Protein AF-0000000069205219 (afdb_homodimer)

Foldseek 3Di:
DPPVPCPVCLVVFKDKDKDAAFDWPFAAPAQDFKKKAWQAAKKWKWADPDPPDDTFTQDIDGHGDIDDCCCLLVVGHHGTIIGGRHITMIMMGGSVSCCVPCVVVSVVVVVCVVVSVVRRVVRVVVVD/DPPVPCPVCLVVFKDKDKDAAFDWPFAAPAQDFKKKAWQAAKKWKWADPDPPDDTFTQDIDGHGDIDDCCCLLVVGHHGTIIGGRHITMIMMGGSVSCCVPCVVVSVVVVVCVVVSVVRRVVRVVVVD

Sequence (256 aa):
MMDPYERSHVADAIRSAVFQKGDYVIREGEQGDIFYMIEEGELIATKTLIQGQEPTKVFQYKAGDYFGELALLKDIPRQANVVAETEVKLIYLDRHSFKRMLGPLEDILKRNTEKYEKYEQYWINQGKMMDPYERSHVADAIRSAVFQKGDYVIREGEQGDIFYMIEEGELIATKTLIQGQEPTKVFQYKAGDYFGELALLKDIPRQANVVAETEVKLIYLDRHSFKRMLGPLEDILKRNTEKYEKYEQYWINQGK

InterPro domains:
  IPR000595 Cyclic nucleotide-binding domain [PF00027] (19-102)
  IPR000595 Cyclic nucleotide-binding domain [PS50042] (1-119)
  IPR000595 Cyclic nucleotide-binding domain [SM00100] (2-120)
  IPR000595 Cyclic nucleotide-binding domain [cd00038] (2-111)
  IPR014710 RmlC-like jelly roll fold [G3DSA:2.60.120.10] (1-124)
  IPR018488 Cyclic nucleotide-binding, conserved site [PS00888] (25-41)
  IPR018488 Cyclic nucleotide-binding, conserved site [PS00889] (67-84)
  IPR018490 Cyclic nucleotide-binding domain superfamily [SSF51206] (2-122)
  IPR050503 cAMP-dependent protein kinase regulatory subunit-like [PTHR11635] (2-120)

Organism: Paramecium tetraurelia (NCBI:txid5888)

Solvent-accessible surface area (backbone atoms only — not comparable to full-atom values): 13436 Å² total; per-residue (Å²): 124,80,65,91,56,82,66,62,61,60,27,68,30,57,48,74,51,77,45,48,56,70,39,69,80,39,51,52,66,37,81,54,56,50,36,38,26,27,66,37,42,36,32,36,28,29,32,64,83,46,90,93,46,77,61,38,61,31,48,79,45,42,54,39,34,68,48,53,50,61,20,64,77,68,70,42,51,28,82,35,27,30,31,27,71,28,60,27,35,33,40,37,23,41,54,70,35,38,52,59,33,40,43,83,46,42,66,59,53,58,62,52,53,53,51,56,66,56,39,28,55,55,34,48,54,63,80,92,123,81,65,90,55,82,65,63,60,60,27,67,30,58,47,73,52,75,46,48,57,69,39,69,78,39,52,53,67,36,83,54,56,50,34,40,26,26,66,37,43,35,33,36,30,30,32,65,82,47,90,94,47,76,61,39,59,32,46,78,43,43,54,38,34,68,48,52,50,62,20,64,77,66,70,42,50,29,81,35,25,32,30,28,71,27,60,27,36,34,38,37,23,40,55,69,36,38,52,58,32,39,44,85,45,42,66,59,53,59,61,53,53,53,51,55,66,58,38,27,55,55,32,49,55,64,79,93

Secondary structure (DSSP, 8-state):
--------TTGGGEEEEEE-TT-EEE-TTS---EEEEEEES-EEEEE--STTSPPEEEEEE-TT-EE-HHHHHH-----SEEEESS-EEEEEEEHHHHHHHHGGGHHHHHHHTHHHHHHHHHHHHH--/--------TTGGGEEEEEE-TT-EEE-TTS---EEEEEEES-EEEEE-SSTTSPPEEEEEE-TT-EE-HHHHHH-----SEEEESS-EEEEEEEHHHHHHHHGGGHHHHHHHTHHHHHHHHHHHHH--

pLDDT: mean 88.81, std 14.92, range [23.69, 98.94]

Nearest PDB structures (foldseek):
  5kjz-assembly1_A  TM=8.836E-01  e=4.421E-14  Homo sapiens
  5j3u-assembly1_A  TM=8.855E-01  e=3.482E-14  Toxoplasma gondii
  5kjx-assembly1_A  TM=8.920E-01  e=1.852E-13  Homo sapiens
  1ne4-assembly1_A  TM=8.943E-01  e=1.727E-11  Bos taurus
  6rsx-assembly1_A  TM=8.422E-01  e=1.880E-10  Euglena gracilis

Radius of gyration: 21.29 Å; Cα contacts (8 Å, |Δi|>4): 533; chains: 2; bounding box: 33×73×41 Å

Structure (mmCIF, N/CA/C/O backbone):
data_AF-0000000069205219-model_v1
#
loop_
_entity.id
_entity.type
_entity.pdbx_description
1 polymer 'Chromosome undetermined scaffold_11, whole genome shotgun sequence'
#
loop_
_atom_site.group_PDB
_atom_site.id
_atom_site.type_symbol
_atom_site.label_atom_id
_atom_site.label_alt_id
_atom_site.label_comp_id
_atom_site.label_asym_id
_atom_site.label_entity_id
_atom_site.label_seq_id
_atom_site.pdbx_PDB_ins_code
_atom_site.Cartn_x
_atom_site.Cartn_y
_atom_site.Cartn_z
_atom_site.occupancy
_atom_site.B_iso_or_equiv
_atom_site.auth_seq_id
_atom_site.auth_comp_id
_atom_site.auth_asym_id
_atom_site.auth_atom_id
_atom_site.pdbx_PDB_model_num
ATOM 1 N N . MET A 1 1 ? 7.066 29.516 -10.5 1 24.27 1 MET A N 1
ATOM 2 C CA . MET A 1 1 ? 6.316 28.375 -11.016 1 24.27 1 MET A CA 1
ATOM 3 C C . MET A 1 1 ? 6.828 27.078 -10.414 1 24.27 1 MET A C 1
ATOM 5 O O . MET A 1 1 ? 8.031 26.797 -10.453 1 24.27 1 MET A O 1
ATOM 9 N N . MET A 1 2 ? 6.379 26.75 -9.391 1 32.84 2 MET A N 1
ATOM 10 C CA . MET A 1 2 ? 6.945 25.672 -8.594 1 32.84 2 MET A CA 1
ATOM 11 C C . MET A 1 2 ? 7.328 24.484 -9.469 1 32.84 2 MET A C 1
ATOM 13 O O . MET A 1 2 ? 6.605 24.156 -10.406 1 32.84 2 MET A O 1
ATOM 17 N N . ASP A 1 3 ? 8.672 24.328 -9.789 1 36.88 3 ASP A N 1
ATOM 18 C CA . ASP A 1 3 ? 9.211 23.203 -10.539 1 36.88 3 ASP A CA 1
ATOM 19 C C . ASP A 1 3 ? 8.312 21.969 -10.414 1 36.88 3 ASP A C 1
ATOM 21 O O . ASP A 1 3 ? 7.602 21.812 -9.414 1 36.88 3 ASP A O 1
ATOM 25 N N . PRO A 1 4 ? 7.746 21.469 -11.547 1 40.59 4 PRO A N 1
ATOM 26 C CA . PRO A 1 4 ? 7.168 20.125 -11.484 1 40.59 4 PRO A CA 1
ATOM 27 C C . PRO A 1 4 ? 7.777 19.266 -10.375 1 40.59 4 PRO A C 1
ATOM 29 O O . PRO A 1 4 ? 8.914 18.797 -10.508 1 40.59 4 PRO A O 1
ATOM 32 N N . TYR A 1 5 ? 8.117 19.828 -9.297 1 39.88 5 TYR A N 1
ATOM 33 C CA . TYR A 1 5 ? 8.602 19.219 -8.07 1 39.88 5 TYR A CA 1
ATOM 34 C C . TYR A 1 5 ? 8.336 17.719 -8.062 1 39.88 5 TYR A C 1
ATOM 36 O O . TYR A 1 5 ? 7.371 17.25 -8.664 1 39.88 5 TYR A O 1
ATOM 44 N N . GLU A 1 6 ? 9.273 16.922 -7.602 1 45.66 6 GLU A N 1
ATOM 45 C CA . GLU A 1 6 ? 9.359 15.484 -7.367 1 45.66 6 GLU A CA 1
ATOM 46 C C . GLU A 1 6 ? 8.055 14.938 -6.789 1 45.66 6 GLU A C 1
ATOM 48 O O . GLU A 1 6 ? 7.785 15.102 -5.598 1 45.66 6 GLU A O 1
ATOM 53 N N . ARG A 1 7 ? 6.91 15.492 -7.184 1 47.53 7 ARG A N 1
ATOM 54 C CA . ARG A 1 7 ? 5.691 14.781 -6.828 1 47.53 7 ARG A CA 1
ATOM 55 C C . ARG A 1 7 ? 5.977 13.312 -6.543 1 47.53 7 ARG A C 1
ATOM 57 O O . ARG A 1 7 ? 6.383 12.57 -7.441 1 47.53 7 ARG A O 1
ATOM 64 N N . SER A 1 8 ? 6.711 13.258 -5.531 1 52 8 SER A N 1
ATOM 65 C CA . SER A 1 8 ? 6.996 11.883 -5.125 1 52 8 SER A CA 1
ATOM 66 C C . SER A 1 8 ? 5.789 10.977 -5.348 1 52 8 SER A C 1
ATOM 68 O O . SER A 1 8 ? 4.688 11.281 -4.887 1 52 8 SER A O 1
ATOM 70 N N . HIS A 1 9 ? 5.68 10.523 -6.719 1 63.5 9 HIS A N 1
ATOM 71 C CA . HIS A 1 9 ? 4.922 9.375 -7.215 1 63.5 9 HIS A CA 1
ATOM 72 C C . HIS A 1 9 ? 4.828 8.281 -6.164 1 63.5 9 HIS A C 1
ATOM 74 O O . HIS A 1 9 ? 4.734 7.098 -6.5 1 63.5 9 HIS A O 1
ATOM 80 N N . VAL A 1 10 ? 4.973 8.789 -4.875 1 73.12 10 VAL A N 1
ATOM 81 C CA . VAL A 1 10 ? 4.898 7.754 -3.852 1 73.12 10 VAL A CA 1
ATOM 82 C C . VAL A 1 10 ? 3.486 7.176 -3.801 1 73.12 10 VAL A C 1
ATOM 84 O O . VAL A 1 10 ? 3.307 5.957 -3.766 1 73.12 10 VAL A O 1
ATOM 87 N N . ALA A 1 11 ? 2.59 8.141 -3.93 1 73.94 11 ALA A N 1
ATOM 88 C CA . ALA A 1 11 ? 1.202 7.707 -3.789 1 73.94 11 ALA A CA 1
ATOM 89 C C . ALA A 1 11 ? 0.729 6.973 -5.039 1 73.94 11 ALA A C 1
ATOM 91 O O . ALA A 1 11 ? -0.253 6.227 -4.996 1 73.94 11 ALA A O 1
ATOM 92 N N . ASP A 1 12 ? 1.45 7.066 -6.066 1 77.06 12 ASP A N 1
ATOM 93 C CA . ASP A 1 12 ? 1.043 6.363 -7.277 1 77.06 12 ASP A CA 1
ATOM 94 C C . ASP A 1 12 ? 1.589 4.938 -7.293 1 77.06 12 ASP A C 1
ATOM 96 O O . ASP A 1 12 ? 1.247 4.145 -8.18 1 77.06 12 ASP A O 1
ATOM 100 N N . ALA A 1 13 ? 2.191 4.684 -6.23 1 79.25 13 ALA A N 1
ATOM 101 C CA . ALA A 1 13 ? 2.922 3.418 -6.207 1 79.25 13 ALA A CA 1
ATOM 102 C C . ALA A 1 13 ? 2.025 2.273 -5.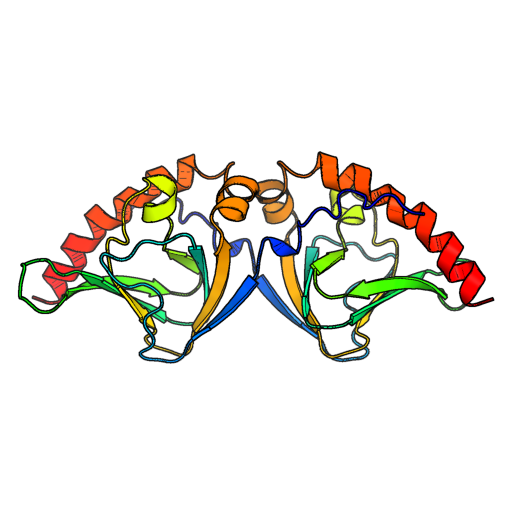746 1 79.25 13 ALA A C 1
ATOM 104 O O . ALA A 1 13 ? 2.256 1.114 -6.102 1 79.25 13 ALA A O 1
ATOM 105 N N . ILE A 1 14 ? 0.994 2.551 -5.004 1 88.38 14 ILE A N 1
ATOM 106 C CA . ILE A 1 14 ? 0.152 1.532 -4.387 1 88.38 14 ILE A CA 1
ATOM 107 C C . ILE A 1 14 ? -1.311 1.778 -4.754 1 88.38 14 ILE A C 1
ATOM 109 O O . ILE A 1 14 ? -1.794 2.91 -4.672 1 88.38 14 ILE A O 1
ATOM 113 N N . ARG A 1 15 ? -1.95 0.666 -5.156 1 92.56 15 ARG A N 1
ATOM 114 C CA . ARG A 1 15 ? -3.363 0.72 -5.52 1 92.56 15 ARG A CA 1
ATOM 115 C C . ARG A 1 15 ? -4.125 -0.466 -4.934 1 92.56 15 ARG A C 1
ATOM 117 O O . ARG A 1 15 ? -3.516 -1.432 -4.469 1 92.56 15 ARG A O 1
ATOM 124 N N . SER A 1 16 ? -5.438 -0.265 -4.918 1 94.88 16 SER A N 1
ATOM 125 C CA . SER A 1 16 ? -6.297 -1.355 -4.465 1 94.88 16 SER A CA 1
ATOM 126 C C . SER A 1 16 ? -7.262 -1.792 -5.562 1 94.88 16 SER A C 1
ATOM 128 O O . SER A 1 16 ? -7.52 -1.039 -6.504 1 94.88 16 SER A O 1
ATOM 130 N N . ALA A 1 17 ? -7.723 -3.043 -5.484 1 95.94 17 ALA A N 1
ATOM 131 C CA . ALA A 1 17 ? -8.719 -3.58 -6.414 1 95.94 17 ALA A CA 1
ATOM 132 C C . ALA A 1 17 ? -9.617 -4.602 -5.727 1 95.94 17 ALA A C 1
ATOM 134 O O . ALA A 1 17 ? -9.227 -5.203 -4.719 1 95.94 17 ALA A O 1
ATOM 135 N N . VAL A 1 18 ? -10.789 -4.723 -6.289 1 97.38 18 VAL A N 1
ATOM 136 C CA . VAL A 1 18 ? -11.742 -5.73 -5.82 1 97.38 18 VAL A CA 1
ATOM 137 C C . VAL A 1 18 ? -12.016 -6.738 -6.934 1 97.38 18 VAL A C 1
ATOM 139 O O . VAL A 1 18 ? -12.188 -6.355 -8.094 1 97.38 18 VAL A O 1
ATOM 142 N N . PHE A 1 19 ? -12 -7.965 -6.625 1 98.56 19 PHE A N 1
ATOM 143 C CA . PHE A 1 19 ? -12.352 -9.055 -7.527 1 98.56 19 PHE A CA 1
ATOM 144 C C . PHE A 1 19 ? -13.523 -9.859 -6.977 1 98.56 19 PHE A C 1
ATOM 146 O O . PHE A 1 19 ? -13.68 -9.977 -5.762 1 98.56 19 PHE A O 1
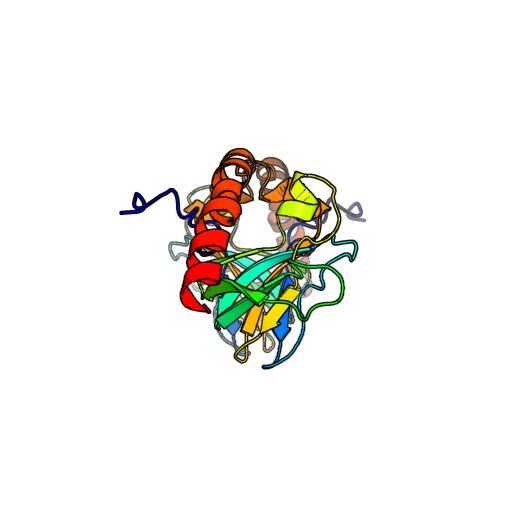ATOM 153 N N . GLN A 1 20 ? -14.234 -10.453 -7.898 1 98.75 20 GLN A N 1
ATOM 154 C CA . GLN A 1 20 ? -15.375 -11.281 -7.508 1 98.75 20 GLN A CA 1
ATOM 155 C C . GLN A 1 20 ? -15.008 -12.758 -7.539 1 98.75 20 GLN A C 1
ATOM 157 O O . GLN A 1 20 ? -14.047 -13.156 -8.203 1 98.75 20 GLN A O 1
ATOM 162 N N . LYS A 1 21 ? -15.789 -13.5 -6.801 1 98.81 21 LYS A N 1
ATOM 163 C CA . LYS A 1 21 ? -15.617 -14.945 -6.824 1 98.81 21 LYS A CA 1
ATOM 164 C C . LYS A 1 21 ? -15.531 -15.469 -8.258 1 98.81 21 LYS A C 1
ATOM 166 O O . LYS A 1 21 ? -16.359 -15.117 -9.102 1 98.81 21 LYS A O 1
ATOM 171 N N . GLY A 1 22 ? -14.508 -16.234 -8.492 1 98.69 22 GLY A N 1
ATOM 172 C CA . GLY A 1 22 ? -14.336 -16.859 -9.797 1 98.69 22 GLY A CA 1
ATOM 173 C C . GLY A 1 22 ? -13.383 -16.094 -10.695 1 98.69 22 GLY A C 1
ATOM 174 O O . GLY A 1 22 ? -12.906 -16.641 -11.695 1 98.69 22 GLY A O 1
ATOM 175 N N . ASP A 1 23 ? -13.102 -14.836 -10.406 1 98.81 23 ASP A N 1
ATOM 176 C CA . ASP A 1 23 ? -12.195 -14.039 -11.227 1 98.81 23 ASP A CA 1
ATOM 177 C C . ASP A 1 23 ? -10.773 -14.578 -11.148 1 98.81 23 ASP A C 1
ATOM 179 O O . ASP A 1 23 ? -10.289 -14.93 -10.07 1 98.81 23 ASP A O 1
ATOM 183 N N . TYR A 1 24 ? -10.109 -14.656 -12.297 1 98.88 24 TYR A N 1
ATOM 184 C CA . TYR A 1 24 ? -8.664 -14.875 -12.352 1 98.88 24 TYR A CA 1
ATOM 185 C C . TYR A 1 24 ? -7.906 -13.578 -12.125 1 98.88 24 TYR A C 1
ATOM 187 O O . TYR A 1 24 ? -8.047 -12.625 -12.891 1 98.88 24 TYR A O 1
ATOM 195 N N . VAL A 1 25 ? -7.133 -13.648 -11.086 1 98.81 25 VAL A N 1
ATOM 196 C CA . VAL A 1 25 ? -6.277 -12.492 -10.836 1 98.81 25 VAL A CA 1
ATOM 197 C C . VAL A 1 25 ? -4.988 -12.625 -11.641 1 98.81 25 VAL A C 1
ATOM 199 O O . VAL A 1 25 ? -4.477 -11.633 -12.164 1 98.81 25 VAL A O 1
ATOM 202 N N . ILE A 1 26 ? -4.484 -13.82 -11.609 1 98.44 26 ILE A N 1
ATOM 203 C CA . ILE A 1 26 ? -3.291 -14.211 -12.352 1 98.44 26 ILE A CA 1
ATOM 204 C C . ILE A 1 26 ? -3.582 -15.469 -13.164 1 98.44 26 ILE A C 1
ATOM 206 O O . ILE A 1 26 ? -4.281 -16.375 -12.695 1 98.44 26 ILE A O 1
ATOM 210 N N . ARG A 1 27 ? -2.963 -15.469 -14.344 1 98.62 27 ARG A N 1
ATOM 211 C CA . ARG A 1 27 ? -3.086 -16.656 -15.18 1 98.62 27 ARG A CA 1
ATOM 212 C C . ARG A 1 27 ? -1.721 -17.281 -15.453 1 98.62 27 ARG A C 1
ATOM 214 O O . ARG A 1 27 ? -0.789 -16.594 -15.859 1 98.62 27 ARG A O 1
ATOM 221 N N . GLU A 1 28 ? -1.668 -18.516 -15.297 1 98.38 28 GLU A N 1
ATOM 222 C CA . GLU A 1 28 ? -0.449 -19.281 -15.547 1 98.38 28 GLU A CA 1
ATOM 223 C C . GLU A 1 28 ? 0.062 -19.062 -16.969 1 98.38 28 GLU A C 1
ATOM 225 O O . GLU A 1 28 ? -0.717 -19.078 -17.922 1 98.38 28 GLU A O 1
ATOM 230 N N . GLY A 1 29 ? 1.381 -18.812 -17.016 1 98.06 29 GLY A N 1
ATOM 231 C CA . GLY A 1 29 ? 2.029 -18.688 -18.312 1 98.06 29 GLY A CA 1
ATOM 232 C C . GLY A 1 29 ? 2.092 -17.266 -18.828 1 98.06 29 GLY A C 1
ATOM 233 O O . GLY A 1 29 ? 2.893 -16.938 -19.703 1 98.06 29 GLY A O 1
ATOM 234 N N . GLU A 1 30 ? 1.263 -16.375 -18.328 1 98.38 30 GLU A N 1
ATOM 235 C CA . GLU A 1 30 ? 1.265 -14.984 -18.766 1 98.38 30 GLU A CA 1
ATOM 236 C C . GLU A 1 30 ? 2.428 -14.219 -18.141 1 98.38 30 GLU A C 1
ATOM 238 O O . GLU A 1 30 ? 2.926 -14.586 -17.078 1 98.38 30 GLU A O 1
ATOM 243 N N . GLN A 1 31 ? 2.824 -13.148 -18.875 1 97.88 31 GLN A N 1
ATOM 244 C CA . GLN A 1 31 ? 3.76 -12.227 -18.234 1 97.88 31 GLN A CA 1
ATOM 245 C C . GLN A 1 31 ? 3.074 -11.43 -17.125 1 97.88 31 GLN A C 1
ATOM 247 O O . GLN A 1 31 ? 1.896 -11.086 -17.25 1 97.88 31 GLN A O 1
ATOM 252 N N . GLY A 1 32 ? 3.783 -11.188 -16.062 1 96.94 32 GLY A N 1
ATOM 253 C CA . GLY A 1 32 ? 3.199 -10.461 -14.945 1 96.94 32 GLY A CA 1
ATOM 254 C C . GLY A 1 32 ? 4.133 -9.414 -14.367 1 96.94 32 GLY A C 1
ATOM 255 O O . GLY A 1 32 ? 5.324 -9.672 -14.18 1 96.94 32 GLY A O 1
ATOM 256 N N . ASP A 1 33 ? 3.533 -8.227 -14.016 1 97.56 33 ASP A N 1
ATOM 257 C CA . ASP A 1 33 ? 4.324 -7.117 -13.492 1 97.56 33 ASP A CA 1
ATOM 258 C C . ASP A 1 33 ? 3.676 -6.523 -12.242 1 97.56 33 ASP A C 1
ATOM 260 O O . ASP A 1 33 ? 3.961 -5.383 -11.867 1 97.56 33 ASP A O 1
ATOM 264 N N . ILE A 1 34 ? 2.779 -7.332 -11.672 1 97.81 34 ILE A N 1
ATOM 265 C CA . ILE A 1 34 ? 2.061 -6.84 -10.5 1 97.81 34 ILE A CA 1
ATOM 266 C C . ILE A 1 34 ? 2.268 -7.797 -9.328 1 97.81 34 ILE A C 1
ATOM 268 O O . ILE A 1 34 ? 2.215 -9.016 -9.5 1 97.81 34 ILE A O 1
ATOM 272 N N . PHE A 1 35 ? 2.604 -7.23 -8.141 1 96.94 35 PHE A N 1
ATOM 273 C CA . PHE A 1 35 ? 2.592 -7.891 -6.84 1 96.94 35 PHE A CA 1
ATOM 274 C C . PHE A 1 35 ? 1.285 -7.613 -6.105 1 96.94 35 PHE A C 1
ATOM 276 O O . PHE A 1 35 ? 0.813 -6.477 -6.074 1 96.94 35 PHE A O 1
ATOM 283 N N . TYR A 1 36 ? 0.705 -8.727 -5.461 1 97.25 36 TYR A N 1
ATOM 284 C CA . TYR A 1 36 ? -0.584 -8.586 -4.793 1 97.25 36 TYR A CA 1
ATOM 285 C C . TYR A 1 36 ? -0.472 -8.938 -3.314 1 97.25 36 TYR A C 1
ATOM 287 O O . TYR A 1 36 ? 0.144 -9.945 -2.953 1 97.25 36 TYR A O 1
ATOM 295 N N . MET A 1 37 ? -1.089 -8.125 -2.492 1 95.44 37 MET A N 1
ATOM 296 C CA . MET A 1 37 ? -1.332 -8.406 -1.081 1 95.44 37 MET A CA 1
ATOM 297 C C . MET A 1 37 ? -2.824 -8.547 -0.804 1 95.44 37 MET A C 1
ATOM 299 O O . MET A 1 37 ? -3.629 -7.758 -1.296 1 95.44 37 MET A O 1
ATOM 303 N N . ILE A 1 38 ? -3.133 -9.469 0.044 1 96.06 38 ILE A N 1
ATOM 304 C CA . ILE A 1 38 ? -4.543 -9.766 0.273 1 96.06 38 ILE A CA 1
ATOM 305 C C . ILE A 1 38 ? -5.016 -9.062 1.547 1 96.06 38 ILE A C 1
ATOM 307 O O . ILE A 1 38 ? -4.551 -9.383 2.645 1 96.06 38 ILE A O 1
ATOM 311 N N . GLU A 1 39 ? -5.926 -8.211 1.391 1 94.06 39 GLU A N 1
ATOM 312 C CA . GLU A 1 39 ? -6.527 -7.547 2.543 1 94.06 39 GLU A CA 1
ATOM 313 C C . GLU A 1 39 ? -7.73 -8.328 3.062 1 94.06 39 GLU A C 1
ATOM 315 O O . GLU A 1 39 ? -7.922 -8.453 4.273 1 94.06 39 GLU A O 1
ATOM 320 N N . GLU A 1 40 ? -8.539 -8.727 2.154 1 95.44 40 GLU A N 1
ATOM 321 C CA . GLU A 1 40 ? -9.758 -9.461 2.502 1 95.44 40 GLU A CA 1
ATOM 322 C C . GLU A 1 40 ? -10.055 -10.547 1.474 1 95.44 40 GLU A C 1
ATOM 324 O O . GLU A 1 40 ? -9.875 -10.336 0.271 1 95.44 40 GLU A O 1
ATOM 329 N N . GLY A 1 41 ? -10.562 -11.672 1.993 1 97.31 41 GLY A N 1
ATOM 330 C CA . GLY A 1 41 ? -11.062 -12.727 1.125 1 97.31 41 GLY A CA 1
ATOM 331 C C . GLY A 1 41 ? -10.109 -13.898 0.996 1 97.31 41 GLY A C 1
ATOM 332 O O . GLY A 1 41 ? -9.125 -13.992 1.736 1 97.31 41 GLY A O 1
ATOM 333 N N . GLU A 1 42 ? -10.516 -14.844 0.136 1 98.5 42 GLU A N 1
ATOM 334 C CA . GLU A 1 42 ? -9.773 -16.078 -0.072 1 98.5 42 GLU A CA 1
ATOM 335 C C . GLU A 1 42 ? -9.539 -16.344 -1.557 1 98.5 42 GLU A C 1
ATOM 337 O O . GLU A 1 42 ? -10.391 -16.047 -2.389 1 98.5 42 GLU A O 1
ATOM 342 N N . LEU A 1 43 ? -8.359 -16.922 -1.814 1 98.56 43 LEU A N 1
ATOM 343 C CA . LEU A 1 43 ? -7.992 -17.312 -3.172 1 98.56 43 LEU A CA 1
ATOM 344 C C . LEU A 1 43 ? -7.359 -18.703 -3.182 1 98.56 43 LEU A C 1
ATOM 346 O O . LEU A 1 43 ? -6.918 -19.203 -2.141 1 98.56 43 LEU A O 1
ATOM 350 N N . ILE A 1 44 ? -7.293 -19.266 -4.379 1 98.06 44 ILE A N 1
ATOM 351 C CA . ILE A 1 44 ? -6.539 -20.5 -4.574 1 98.06 44 ILE A CA 1
ATOM 352 C C . ILE A 1 44 ? -5.578 -20.328 -5.746 1 98.06 44 ILE A C 1
ATOM 354 O O . ILE A 1 44 ? -5.867 -19.609 -6.699 1 98.06 44 ILE A O 1
ATOM 358 N N . ALA A 1 45 ? -4.48 -21.016 -5.625 1 98 45 ALA A N 1
ATOM 359 C CA . ALA A 1 45 ? -3.582 -21.172 -6.766 1 98 45 ALA A CA 1
ATOM 360 C C . ALA A 1 45 ? -3.762 -22.547 -7.41 1 98 45 ALA A C 1
ATOM 362 O O . ALA A 1 45 ? -3.863 -23.562 -6.711 1 98 45 ALA A O 1
ATOM 363 N N . THR A 1 46 ? -3.822 -22.531 -8.703 1 97.44 46 THR A N 1
ATOM 364 C CA . THR A 1 46 ? -3.84 -23.797 -9.445 1 97.44 46 THR A CA 1
ATOM 365 C C . THR A 1 46 ? -2.723 -23.828 -10.484 1 97.44 46 THR A C 1
ATOM 367 O O . THR A 1 46 ? -2.318 -22.781 -11 1 97.44 46 THR A O 1
ATOM 370 N N . LYS A 1 47 ? -2.252 -25.047 -10.734 1 96.56 47 LYS A N 1
ATOM 371 C CA . LYS A 1 47 ? -1.172 -25.266 -11.695 1 96.56 47 LYS A CA 1
ATOM 372 C C . LYS A 1 47 ? -1.452 -26.484 -12.578 1 96.56 47 LYS A C 1
ATOM 374 O O . LYS A 1 47 ? -1.951 -27.5 -12.094 1 96.56 47 LYS A O 1
ATOM 379 N N . THR A 1 48 ? -1.08 -26.281 -13.805 1 95.75 48 THR A N 1
ATOM 380 C CA . THR A 1 48 ? -1.078 -27.453 -14.688 1 95.75 48 THR A CA 1
ATOM 381 C C . THR A 1 48 ? 0.165 -28.297 -14.461 1 95.75 48 THR A C 1
ATOM 383 O O . THR A 1 48 ? 1.255 -27.969 -14.922 1 95.75 48 THR A O 1
ATOM 386 N N . LEU A 1 49 ? -0.069 -29.422 -13.805 1 91.5 49 LEU A N 1
ATOM 387 C CA . LEU A 1 49 ? 1.062 -30.266 -13.43 1 91.5 49 LEU A CA 1
ATOM 388 C C . LEU A 1 49 ? 1.44 -31.203 -14.57 1 91.5 49 LEU A C 1
ATOM 390 O O . LEU A 1 49 ? 2.617 -31.531 -14.75 1 91.5 49 LEU A O 1
ATOM 394 N N . ILE A 1 50 ? 0.418 -31.625 -15.203 1 91 50 ILE A N 1
ATOM 395 C CA . ILE A 1 50 ? 0.592 -32.469 -16.391 1 91 50 ILE A CA 1
ATOM 396 C C . ILE A 1 50 ? -0.011 -31.766 -17.609 1 91 50 ILE A C 1
ATOM 398 O O . ILE A 1 50 ? -1.2 -31.438 -17.609 1 91 50 ILE A O 1
ATOM 402 N N . GLN A 1 51 ? 0.858 -31.625 -18.594 1 91.38 51 GLN A N 1
ATOM 403 C CA . GLN A 1 51 ? 0.407 -30.922 -19.781 1 91.38 51 GLN A CA 1
ATOM 404 C C . GLN A 1 51 ? -0.858 -31.562 -20.359 1 91.38 51 GLN A C 1
ATOM 406 O O . GLN A 1 51 ? -0.944 -32.781 -20.484 1 91.38 51 GLN A O 1
ATOM 411 N N . GLY A 1 52 ? -1.786 -30.688 -20.672 1 92.06 52 GLY A N 1
ATOM 412 C CA . GLY A 1 52 ? -3.025 -31.156 -21.266 1 92.06 52 GLY A CA 1
ATOM 413 C C . GLY A 1 52 ? -4.094 -31.484 -20.234 1 92.06 52 GLY A C 1
ATOM 414 O O . GLY A 1 52 ? -5.25 -31.719 -20.578 1 92.06 52 GLY A O 1
ATOM 415 N N . GLN A 1 53 ? -3.697 -31.562 -18.984 1 94.38 53 GLN A N 1
ATOM 416 C CA . GLN A 1 53 ? -4.656 -31.844 -17.922 1 94.38 53 GLN A CA 1
ATOM 417 C C . GLN A 1 53 ? -5.133 -30.562 -17.266 1 94.38 53 GLN A C 1
ATOM 419 O O . GLN A 1 53 ? -4.496 -29.516 -17.391 1 94.38 53 GLN A O 1
ATOM 424 N N . GLU A 1 54 ? -6.242 -30.703 -16.656 1 94.94 54 GLU A N 1
ATOM 425 C CA . GLU A 1 54 ? -6.773 -29.562 -15.922 1 94.94 54 GLU A CA 1
ATOM 426 C C . GLU A 1 54 ? -5.84 -29.141 -14.789 1 94.94 54 GLU A C 1
ATOM 428 O O . GLU A 1 54 ? -5.219 -30 -14.148 1 94.94 54 GLU A O 1
ATOM 433 N N . PRO A 1 55 ? -5.812 -27.891 -14.57 1 96.62 55 PRO A N 1
ATOM 434 C CA . PRO A 1 55 ? -4.984 -27.438 -13.453 1 96.62 55 PRO A CA 1
ATOM 435 C C . PRO A 1 55 ? -5.461 -27.984 -12.109 1 96.62 55 PRO A C 1
ATOM 437 O O . PRO A 1 55 ? -6.66 -28.203 -11.914 1 96.62 55 PRO A O 1
ATOM 440 N N . THR A 1 56 ? -4.488 -28.172 -11.195 1 95.25 56 THR A N 1
ATOM 441 C CA . THR A 1 56 ? -4.766 -28.688 -9.867 1 95.25 56 THR A CA 1
ATOM 442 C C . THR A 1 56 ? -4.453 -27.641 -8.797 1 95.25 56 THR A C 1
ATOM 444 O O . THR A 1 56 ? -3.479 -26.906 -8.914 1 95.25 56 THR A O 1
ATOM 447 N N . LYS A 1 57 ? -5.273 -27.703 -7.695 1 95.75 57 LYS A N 1
ATOM 448 C CA . LYS A 1 57 ? -5.016 -26.797 -6.574 1 95.75 57 LYS A CA 1
ATOM 449 C C . LYS A 1 57 ? -3.68 -27.125 -5.91 1 95.75 57 LYS A C 1
ATOM 451 O O . LYS A 1 57 ? -3.408 -28.266 -5.566 1 95.75 57 LYS A O 1
ATOM 456 N N . VAL A 1 58 ? -2.885 -26.016 -5.75 1 95.38 58 VAL A N 1
ATOM 457 C CA . VAL A 1 58 ? -1.563 -26.266 -5.184 1 95.38 58 VAL A CA 1
ATOM 458 C C . VAL A 1 58 ? -1.346 -25.359 -3.971 1 95.38 58 VAL A C 1
ATOM 460 O O . VAL A 1 58 ? -0.349 -25.5 -3.258 1 95.38 58 VAL A O 1
ATOM 463 N N . PHE A 1 59 ? -2.271 -24.469 -3.721 1 94.44 59 PHE A N 1
ATOM 464 C CA . PHE A 1 59 ? -2.131 -23.562 -2.58 1 94.44 59 PHE A CA 1
ATOM 465 C C . PHE A 1 59 ? -3.445 -22.844 -2.287 1 94.44 59 PHE A C 1
ATOM 467 O O . PHE A 1 59 ? -4.297 -22.719 -3.17 1 94.44 59 PHE A O 1
ATOM 474 N N . GLN A 1 60 ? -3.59 -22.406 -1.067 1 95 60 GLN A N 1
ATOM 475 C CA . GLN A 1 60 ? -4.707 -21.562 -0.635 1 95 60 GLN A CA 1
ATOM 476 C C . GLN A 1 60 ? -4.215 -20.297 0.049 1 95 60 GLN A C 1
ATOM 478 O O . GLN A 1 60 ? -3.324 -20.344 0.899 1 95 60 GLN A O 1
ATOM 483 N N . TYR A 1 61 ? -4.824 -19.188 -0.384 1 94.75 61 TYR A N 1
ATOM 484 C CA . TYR A 1 61 ? -4.457 -17.891 0.179 1 94.75 61 TYR A CA 1
ATOM 485 C C . TYR A 1 61 ? -5.582 -17.344 1.048 1 94.75 61 TYR A C 1
ATOM 487 O O . TYR A 1 61 ? -6.762 -17.562 0.763 1 94.75 61 TYR A O 1
ATOM 495 N N . LYS A 1 62 ? -5.172 -16.578 2.033 1 94.31 62 LYS A N 1
ATOM 496 C CA . LYS A 1 62 ? -6.086 -15.844 2.902 1 94.31 62 LYS A CA 1
ATOM 497 C C . LYS A 1 62 ? -5.562 -14.438 3.188 1 94.31 62 LYS A C 1
ATOM 499 O O . LYS A 1 62 ? -4.465 -14.078 2.754 1 94.31 62 LYS A O 1
ATOM 504 N N . ALA A 1 63 ? -6.43 -13.672 3.879 1 93.12 63 ALA A N 1
ATOM 505 C CA . ALA A 1 63 ? -6.023 -12.32 4.266 1 93.12 63 ALA A CA 1
ATOM 506 C C . ALA A 1 63 ? -4.656 -12.336 4.949 1 93.12 63 ALA A C 1
ATOM 508 O O . ALA A 1 63 ? -4.383 -13.203 5.781 1 93.12 63 ALA A O 1
ATOM 509 N N . GLY A 1 64 ? -3.807 -11.352 4.52 1 89.44 64 GLY A N 1
ATOM 510 C CA . GLY A 1 64 ? -2.469 -11.281 5.09 1 89.44 64 GLY A CA 1
ATOM 511 C C . GLY A 1 64 ? -1.418 -11.953 4.223 1 89.44 64 GLY A C 1
ATOM 512 O O . GLY A 1 64 ? -0.223 -11.688 4.375 1 89.44 64 GLY A O 1
ATOM 513 N N . ASP A 1 65 ? -1.851 -12.773 3.334 1 91.94 65 ASP A N 1
ATOM 514 C CA . ASP A 1 65 ? -0.93 -13.414 2.398 1 91.94 65 ASP A CA 1
ATOM 515 C C . ASP A 1 65 ? -0.652 -12.508 1.199 1 91.94 65 ASP A C 1
ATOM 517 O O . ASP A 1 65 ? -1.229 -11.422 1.086 1 91.94 65 ASP A O 1
ATOM 521 N N . TYR A 1 66 ? 0.275 -12.914 0.409 1 94.88 66 TYR A N 1
ATOM 522 C CA . TYR A 1 66 ? 0.597 -12.234 -0.84 1 94.88 66 TYR A CA 1
ATOM 523 C C . TYR A 1 66 ? 0.94 -13.234 -1.935 1 94.88 66 TYR A C 1
ATOM 525 O O . TYR A 1 66 ? 1.164 -14.414 -1.655 1 94.88 66 TYR A O 1
ATOM 533 N N . PHE A 1 67 ? 0.921 -12.719 -3.156 1 96.38 67 PHE A N 1
ATOM 534 C CA . PHE A 1 67 ? 1.328 -13.531 -4.297 1 96.38 67 PHE A CA 1
ATOM 535 C C . PHE A 1 67 ? 1.786 -12.656 -5.453 1 96.38 67 PHE A C 1
ATOM 537 O O . PHE A 1 67 ? 1.699 -11.43 -5.379 1 96.38 67 PHE A O 1
ATOM 544 N N . GLY A 1 68 ? 2.289 -13.312 -6.492 1 96.88 68 GLY A N 1
ATOM 545 C CA . GLY A 1 68 ? 2.729 -12.625 -7.695 1 96.88 68 GLY A CA 1
ATOM 546 C C . GLY A 1 68 ? 4.184 -12.195 -7.641 1 96.88 68 GLY A C 1
ATOM 547 O O . GLY A 1 68 ? 4.707 -11.633 -8.602 1 96.88 68 GLY A O 1
ATOM 548 N N . GLU A 1 69 ? 4.832 -12.516 -6.621 1 96.5 69 GLU A N 1
ATOM 549 C CA . GLU A 1 69 ? 6.195 -12.047 -6.391 1 96.5 69 GLU A CA 1
ATOM 550 C C . GLU A 1 69 ? 7.191 -12.789 -7.277 1 96.5 69 GLU A C 1
ATOM 552 O O . GLU A 1 69 ? 8.219 -12.227 -7.664 1 96.5 69 GLU A O 1
ATOM 557 N N . LEU A 1 70 ? 6.93 -14.078 -7.594 1 96.44 70 LEU A N 1
ATOM 558 C CA . LEU A 1 70 ? 7.891 -14.906 -8.312 1 96.44 70 LEU A CA 1
ATOM 559 C C . LEU A 1 70 ? 8.242 -14.297 -9.664 1 96.44 70 LEU A C 1
ATOM 561 O O . LEU A 1 70 ? 9.414 -14.195 -10.023 1 96.44 70 LEU A O 1
ATOM 565 N N . ALA A 1 71 ? 7.234 -13.891 -10.383 1 97.44 71 ALA A N 1
ATOM 566 C CA . ALA A 1 71 ? 7.48 -13.273 -11.688 1 97.44 71 ALA A CA 1
ATOM 567 C C . ALA A 1 71 ? 8.383 -12.055 -11.555 1 97.44 71 ALA A C 1
ATOM 569 O O . ALA A 1 71 ? 9.211 -11.789 -12.422 1 97.44 71 ALA A O 1
ATOM 570 N N . LEU A 1 72 ? 8.211 -11.305 -10.523 1 96.94 72 LEU A N 1
ATOM 571 C CA . LEU A 1 72 ? 8.969 -10.078 -10.32 1 96.94 72 LEU A CA 1
ATOM 572 C C . LEU A 1 72 ? 10.375 -10.391 -9.82 1 96.94 72 LEU A C 1
ATOM 574 O O . LEU A 1 72 ? 11.344 -9.734 -10.227 1 96.94 72 LEU A O 1
ATOM 578 N N . LEU A 1 73 ? 10.469 -11.336 -8.914 1 96 73 LEU A N 1
ATOM 579 C CA . LEU A 1 73 ? 11.742 -11.672 -8.289 1 96 73 LEU A CA 1
ATOM 580 C C . LEU A 1 73 ? 12.648 -12.414 -9.266 1 96 73 LEU A C 1
ATOM 582 O O . LEU A 1 73 ? 13.859 -12.203 -9.281 1 96 73 LEU A O 1
ATOM 586 N N . LYS A 1 74 ? 12.055 -13.258 -10.125 1 95.94 74 LYS A N 1
ATOM 587 C CA . LYS A 1 74 ? 12.852 -14.156 -10.953 1 95.94 74 LYS A CA 1
ATOM 588 C C . LYS A 1 74 ? 12.742 -13.797 -12.43 1 95.94 74 LYS A C 1
ATOM 590 O O . LYS A 1 74 ? 13.422 -14.391 -13.273 1 95.94 74 LYS A O 1
ATOM 595 N N . ASP A 1 75 ? 11.945 -12.859 -12.758 1 96.81 75 ASP A N 1
ATOM 596 C CA . ASP A 1 75 ? 11.711 -12.43 -14.133 1 96.81 75 ASP A CA 1
ATOM 597 C C . ASP A 1 75 ? 11.297 -13.602 -15.016 1 96.81 75 ASP A C 1
ATOM 599 O O . ASP A 1 75 ? 11.906 -13.852 -16.062 1 96.81 75 ASP A O 1
ATOM 603 N N . ILE A 1 76 ? 10.32 -14.312 -14.648 1 97.69 76 ILE A N 1
ATOM 604 C CA . ILE A 1 76 ? 9.742 -15.445 -15.352 1 97.69 76 ILE A CA 1
ATOM 605 C C . ILE A 1 76 ? 8.234 -15.266 -15.477 1 97.69 76 ILE A C 1
ATOM 607 O O . ILE A 1 76 ? 7.637 -14.469 -14.75 1 97.69 76 ILE A O 1
ATOM 611 N N . PRO A 1 77 ? 7.594 -15.961 -16.406 1 98.38 77 PRO A N 1
ATOM 612 C CA . PRO A 1 77 ? 6.137 -15.883 -16.5 1 98.38 77 PRO A CA 1
ATOM 613 C C . PRO A 1 77 ? 5.426 -16.375 -15.25 1 98.38 77 PRO A C 1
ATOM 615 O O . PRO A 1 77 ? 6.035 -17.047 -14.414 1 98.38 77 PRO A O 1
ATOM 618 N N . ARG A 1 78 ? 4.145 -16.016 -15.141 1 98.69 78 ARG A N 1
ATOM 619 C CA . ARG A 1 78 ? 3.324 -16.5 -14.039 1 98.69 78 ARG A CA 1
ATOM 620 C C . ARG A 1 78 ? 3.365 -18.031 -13.945 1 98.69 78 ARG A C 1
ATOM 622 O O . ARG A 1 78 ? 3.154 -18.719 -14.945 1 98.69 78 ARG A O 1
ATOM 629 N N . GLN A 1 79 ? 3.564 -18.562 -12.742 1 97 79 GLN A N 1
ATOM 630 C CA . GLN A 1 79 ? 3.807 -19.984 -12.555 1 97 79 GLN A CA 1
ATOM 631 C C . GLN A 1 79 ? 2.523 -20.719 -12.172 1 97 79 GLN A C 1
ATOM 633 O O . GLN A 1 79 ? 2.49 -21.953 -12.148 1 97 79 GLN A O 1
ATOM 638 N N . ALA A 1 80 ? 1.511 -20 -11.828 1 97.94 80 ALA A N 1
ATOM 639 C CA . ALA A 1 80 ? 0.222 -20.547 -11.422 1 97.94 80 ALA A CA 1
ATOM 640 C C . ALA A 1 80 ? -0.917 -19.594 -11.75 1 97.94 80 ALA A C 1
ATOM 642 O O . ALA A 1 80 ? -0.687 -18.391 -11.977 1 97.94 80 ALA A O 1
ATOM 643 N N . ASN A 1 81 ? -2.121 -20.172 -11.867 1 98.56 81 ASN A N 1
ATOM 644 C CA . ASN A 1 81 ? -3.312 -19.328 -11.742 1 98.56 81 ASN A CA 1
ATOM 645 C C . ASN A 1 81 ? -3.58 -18.953 -10.289 1 98.56 81 ASN A C 1
ATOM 647 O O . ASN A 1 81 ? -3.312 -19.734 -9.375 1 98.56 81 ASN A O 1
ATOM 651 N N . VAL A 1 82 ? -4.109 -17.781 -10.117 1 98.81 82 VAL A N 1
ATOM 652 C CA . VAL A 1 82 ? -4.699 -17.422 -8.836 1 98.81 82 VAL A CA 1
ATOM 653 C C . VAL A 1 82 ? -6.137 -16.953 -9.039 1 98.81 82 VAL A C 1
ATOM 655 O O . VAL A 1 82 ? -6.383 -15.984 -9.773 1 98.81 82 VAL A O 1
ATOM 658 N N . VAL A 1 83 ? -7.02 -17.594 -8.391 1 98.88 83 VAL A N 1
ATOM 659 C CA . VAL A 1 83 ? -8.445 -17.406 -8.625 1 98.88 83 VAL A CA 1
ATOM 660 C C . VAL A 1 83 ? -9.141 -17.031 -7.316 1 98.88 83 VAL A C 1
ATOM 662 O O . VAL A 1 83 ? -8.875 -17.625 -6.273 1 98.88 83 VAL A O 1
ATOM 665 N N . ALA A 1 84 ? -10.008 -16.062 -7.418 1 98.94 84 ALA A N 1
ATOM 666 C CA . ALA A 1 84 ? -10.773 -15.648 -6.242 1 98.94 84 ALA A CA 1
ATOM 667 C C . ALA A 1 84 ? -11.82 -16.703 -5.883 1 98.94 84 ALA A C 1
ATOM 669 O O . ALA A 1 84 ? -12.586 -17.156 -6.742 1 98.94 84 ALA A O 1
ATOM 670 N N . GLU A 1 85 ? -11.82 -17.016 -4.625 1 98.75 85 GLU A N 1
ATOM 671 C CA . GLU A 1 85 ? -12.836 -17.953 -4.133 1 98.75 85 GLU A CA 1
ATOM 672 C C . GLU A 1 85 ? -13.969 -17.219 -3.434 1 98.75 85 GLU A C 1
ATOM 674 O O . GLU A 1 85 ? -14.992 -17.812 -3.096 1 98.75 85 GLU A O 1
ATOM 679 N N . THR A 1 86 ? -13.797 -16.062 -3.113 1 98.75 86 THR A N 1
ATOM 680 C CA . THR A 1 86 ? -14.75 -15.094 -2.572 1 98.75 86 THR A CA 1
ATOM 681 C C . THR A 1 86 ? -14.594 -13.734 -3.252 1 98.75 86 THR A C 1
ATOM 683 O O . THR A 1 86 ? -13.82 -13.594 -4.195 1 98.75 86 THR A O 1
ATOM 686 N N . GLU A 1 87 ? -15.461 -12.789 -2.846 1 98.62 87 GLU A N 1
ATOM 687 C CA . GLU A 1 87 ? -15.047 -11.414 -3.104 1 98.62 87 GLU A CA 1
ATOM 688 C C . GLU A 1 87 ? -13.742 -11.086 -2.385 1 98.62 87 GLU A C 1
ATOM 690 O O . GLU A 1 87 ? -13.602 -11.359 -1.19 1 98.62 87 GLU A O 1
ATOM 695 N N . VAL A 1 88 ? -12.773 -10.555 -3.133 1 98.38 88 VAL A N 1
ATOM 696 C CA . VAL A 1 88 ? -11.469 -10.32 -2.531 1 98.38 88 VAL A CA 1
ATOM 697 C C . VAL A 1 88 ? -11.055 -8.859 -2.736 1 98.38 88 VAL A C 1
ATOM 699 O O . VAL A 1 88 ? -11.352 -8.266 -3.775 1 98.38 88 VAL A O 1
ATOM 702 N N . LYS A 1 89 ? -10.469 -8.266 -1.702 1 96.75 89 LYS A N 1
ATOM 703 C CA . LYS A 1 89 ? -9.828 -6.957 -1.753 1 96.75 89 LYS A CA 1
ATOM 704 C C . LYS A 1 89 ? -8.305 -7.082 -1.719 1 96.75 89 LYS A C 1
ATOM 706 O O . LYS A 1 89 ? -7.746 -7.664 -0.785 1 96.75 89 LYS A O 1
ATOM 711 N N . LEU A 1 90 ? -7.699 -6.516 -2.744 1 97.31 90 LEU A N 1
ATOM 712 C CA . LEU A 1 90 ? -6.25 -6.621 -2.875 1 97.31 90 LEU A CA 1
ATOM 713 C C . LEU A 1 90 ? -5.605 -5.238 -2.879 1 97.31 90 LEU A C 1
ATOM 715 O O . LEU A 1 90 ? -6.199 -4.273 -3.365 1 97.31 90 LEU A O 1
ATOM 719 N N . ILE A 1 91 ? -4.43 -5.207 -2.332 1 95.06 91 ILE A N 1
ATOM 720 C CA . ILE A 1 91 ? -3.488 -4.125 -2.582 1 95.06 91 ILE A CA 1
ATOM 721 C C . ILE A 1 91 ? -2.414 -4.59 -3.562 1 95.06 91 ILE A C 1
ATOM 723 O O . ILE A 1 91 ? -1.908 -5.707 -3.455 1 95.06 91 ILE A O 1
ATOM 727 N N . TYR A 1 92 ? -2.141 -3.707 -4.484 1 95.44 92 TYR A N 1
ATOM 728 C CA . TYR A 1 92 ? -1.177 -4.223 -5.449 1 95.44 92 TYR A CA 1
ATOM 729 C C . TYR A 1 92 ? -0.16 -3.15 -5.828 1 95.44 92 TYR A C 1
ATOM 731 O O . TYR A 1 92 ? -0.427 -1.954 -5.688 1 95.44 92 TYR A O 1
ATOM 739 N N . LEU A 1 93 ? 1.053 -3.574 -6.172 1 93.69 93 LEU A N 1
ATOM 740 C CA . LEU A 1 93 ? 2.195 -2.779 -6.605 1 93.69 93 LEU A CA 1
ATOM 741 C C . LEU A 1 93 ? 2.658 -3.207 -7.996 1 93.69 93 LEU A C 1
ATOM 743 O O . LEU A 1 93 ? 2.783 -4.402 -8.273 1 93.69 93 LEU A O 1
ATOM 747 N N . ASP A 1 94 ? 2.904 -2.178 -8.828 1 94.75 94 ASP A N 1
ATOM 748 C CA . ASP A 1 94 ? 3.566 -2.555 -10.07 1 94.75 94 ASP A CA 1
ATOM 749 C C . ASP A 1 94 ? 5.043 -2.867 -9.836 1 94.75 94 ASP A C 1
ATOM 751 O O . ASP A 1 94 ? 5.547 -2.707 -8.727 1 94.75 94 ASP A O 1
ATOM 755 N N . ARG A 1 95 ? 5.684 -3.348 -10.898 1 94.94 95 ARG A N 1
ATOM 756 C CA . ARG A 1 95 ? 7.066 -3.797 -10.812 1 94.94 95 ARG A CA 1
ATOM 757 C C . ARG A 1 95 ? 7.969 -2.693 -10.266 1 94.94 95 ARG A C 1
ATOM 759 O O . ARG A 1 95 ? 8.805 -2.943 -9.391 1 94.94 95 ARG A O 1
ATOM 766 N N . HIS A 1 96 ? 7.836 -1.52 -10.727 1 90.62 96 HIS A N 1
ATOM 767 C CA . HIS A 1 96 ? 8.672 -0.404 -10.289 1 90.62 96 HIS A CA 1
ATOM 768 C C . HIS A 1 96 ? 8.453 -0.097 -8.812 1 90.62 96 HIS A C 1
ATOM 770 O O . HIS A 1 96 ? 9.422 0.038 -8.062 1 90.62 96 HIS A O 1
ATOM 776 N N . SER A 1 97 ? 7.215 -0.072 -8.43 1 89.44 97 SER A N 1
ATOM 777 C CA . SER A 1 97 ? 6.883 0.201 -7.035 1 89.44 97 SER A CA 1
ATOM 778 C C . SER A 1 97 ? 7.32 -0.943 -6.129 1 89.44 97 SER A C 1
ATOM 780 O O . SER A 1 97 ? 7.758 -0.713 -5 1 89.44 97 SER A O 1
ATOM 782 N N . PHE A 1 98 ? 7.152 -2.1 -6.621 1 92.06 98 PHE A N 1
ATOM 783 C CA . PHE A 1 98 ? 7.609 -3.275 -5.891 1 92.06 98 PHE A CA 1
ATOM 784 C C . PHE A 1 98 ? 9.094 -3.164 -5.559 1 92.06 98 PHE A C 1
ATOM 786 O O . PHE A 1 98 ? 9.484 -3.301 -4.398 1 92.06 98 PHE A O 1
ATOM 793 N N . LYS A 1 99 ? 9.867 -2.873 -6.484 1 90.62 99 LYS A N 1
ATOM 794 C CA . LYS A 1 99 ? 11.312 -2.764 -6.297 1 90.62 99 LYS A CA 1
ATOM 795 C C . LYS A 1 99 ? 11.656 -1.623 -5.348 1 90.62 99 LYS A C 1
ATOM 797 O O . LYS A 1 99 ? 12.547 -1.761 -4.5 1 90.62 99 LYS A O 1
ATOM 802 N N . ARG A 1 100 ? 10.969 -0.625 -5.457 1 85.31 100 ARG A N 1
ATOM 803 C CA . ARG A 1 100 ? 11.266 0.563 -4.664 1 85.31 100 ARG A CA 1
ATOM 804 C C . ARG A 1 100 ? 10.812 0.386 -3.219 1 85.31 100 ARG A C 1
ATOM 806 O O . ARG A 1 100 ? 11.531 0.76 -2.289 1 85.31 100 ARG A O 1
ATOM 813 N N . MET A 1 101 ? 9.672 -0.18 -3.021 1 84.5 101 MET A N 1
ATOM 814 C CA . MET A 1 101 ? 9.055 -0.213 -1.698 1 84.5 101 MET A CA 1
ATOM 815 C C . MET A 1 101 ? 9.438 -1.486 -0.951 1 84.5 101 MET A C 1
ATOM 817 O O . MET A 1 101 ? 9.602 -1.469 0.27 1 84.5 101 MET A O 1
ATOM 821 N N . LEU A 1 102 ? 9.562 -2.539 -1.739 1 88.06 102 LEU A N 1
ATOM 822 C CA . LEU A 1 102 ? 9.797 -3.811 -1.061 1 88.06 102 LEU A CA 1
ATOM 823 C C . LEU A 1 102 ? 11.219 -4.305 -1.296 1 88.06 102 LEU A C 1
ATOM 825 O O . LEU A 1 102 ? 11.57 -5.406 -0.873 1 88.06 102 LEU A O 1
ATOM 829 N N . GLY A 1 103 ? 11.93 -3.459 -1.894 1 86.19 103 GLY A N 1
ATOM 830 C CA . GLY A 1 103 ? 13.336 -3.777 -2.07 1 86.19 103 GLY A CA 1
ATOM 831 C C . GLY A 1 103 ? 14.008 -4.238 -0.792 1 86.19 103 GLY A C 1
ATOM 832 O O . GLY A 1 103 ? 14.672 -5.277 -0.774 1 86.19 103 GLY A O 1
ATOM 833 N N . PRO A 1 104 ? 13.836 -3.57 0.274 1 84 104 PRO A N 1
ATOM 834 C CA . PRO A 1 104 ? 14.453 -3.955 1.545 1 84 104 PRO A CA 1
ATOM 835 C C . PRO A 1 104 ? 13.992 -5.324 2.037 1 84 104 PRO A C 1
ATOM 837 O O . PRO A 1 104 ? 14.648 -5.938 2.881 1 84 104 PRO A O 1
ATOM 840 N N . LEU A 1 105 ? 12.906 -5.77 1.532 1 84.19 105 LEU A N 1
ATOM 841 C CA . LEU A 1 105 ? 12.344 -7.043 1.972 1 84.19 105 LEU A CA 1
ATOM 842 C C . LEU A 1 105 ? 12.555 -8.117 0.912 1 84.19 105 LEU A C 1
ATOM 844 O O . LEU A 1 105 ? 12.047 -9.234 1.047 1 84.19 105 LEU A O 1
ATOM 848 N N . GLU A 1 106 ? 13.297 -7.828 -0.034 1 88.88 106 GLU A N 1
ATOM 849 C CA . GLU A 1 106 ? 13.438 -8.742 -1.165 1 88.88 106 GLU A CA 1
ATOM 850 C C . GLU A 1 106 ? 14.039 -10.07 -0.726 1 88.88 106 GLU A C 1
ATOM 852 O O . GLU A 1 106 ? 13.625 -11.133 -1.193 1 88.88 106 GLU A O 1
ATOM 857 N N . ASP A 1 107 ? 14.984 -9.977 0.15 1 87.12 107 ASP A N 1
ATOM 858 C CA . ASP A 1 107 ? 15.648 -11.195 0.601 1 87.12 107 ASP A CA 1
ATOM 859 C C . ASP A 1 107 ? 14.672 -12.117 1.331 1 87.12 107 ASP A C 1
ATOM 861 O O . ASP A 1 10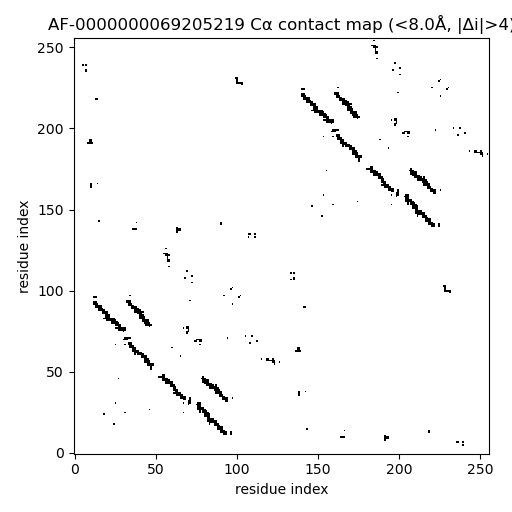7 ? 14.711 -13.336 1.158 1 87.12 107 ASP A O 1
ATOM 865 N N . ILE A 1 108 ? 13.898 -11.547 2.115 1 85.56 108 ILE A N 1
ATOM 866 C CA . ILE A 1 108 ? 12.898 -12.32 2.84 1 85.56 108 ILE A CA 1
ATOM 867 C C . ILE A 1 108 ? 11.898 -12.922 1.855 1 85.56 108 ILE A C 1
ATOM 869 O O . ILE A 1 108 ? 11.516 -14.086 1.982 1 85.56 108 ILE A O 1
ATOM 873 N N . LEU A 1 109 ? 11.508 -12.195 0.882 1 90.44 109 LEU A N 1
ATOM 874 C CA . LEU A 1 109 ? 10.562 -12.672 -0.122 1 90.44 109 LEU A CA 1
ATOM 875 C C . LEU A 1 109 ? 11.156 -13.828 -0.918 1 90.44 109 LEU A C 1
ATOM 877 O O . LEU A 1 109 ? 10.469 -14.812 -1.199 1 90.44 109 LEU A O 1
ATOM 881 N N . LYS A 1 110 ? 12.398 -13.711 -1.222 1 91.81 110 LYS A N 1
ATOM 882 C CA . LYS A 1 110 ? 13.086 -14.773 -1.948 1 91.81 110 LYS A CA 1
ATOM 883 C C . LYS A 1 110 ? 13.156 -16.047 -1.114 1 91.81 110 LYS A C 1
ATOM 885 O O . LYS A 1 110 ? 12.914 -17.141 -1.621 1 91.81 110 LYS A O 1
ATOM 890 N N . ARG A 1 111 ? 13.43 -15.883 0.088 1 88.12 111 ARG A N 1
ATOM 891 C CA . ARG A 1 111 ? 13.5 -17.047 0.979 1 88.12 111 ARG A CA 1
ATOM 892 C C . ARG A 1 111 ? 12.141 -17.719 1.111 1 88.12 111 ARG A C 1
ATOM 894 O O . ARG A 1 111 ? 12.055 -18.938 1.19 1 88.12 111 ARG A O 1
ATOM 901 N N . ASN A 1 112 ? 11.148 -16.938 1.073 1 88.69 112 ASN A N 1
ATOM 902 C CA . ASN A 1 112 ? 9.797 -17.438 1.289 1 88.69 112 ASN A CA 1
ATOM 903 C C . ASN A 1 112 ? 9.273 -18.188 0.062 1 88.69 112 ASN A C 1
ATOM 905 O O . ASN A 1 112 ? 8.25 -18.859 0.134 1 88.69 112 ASN A O 1
ATOM 909 N N . THR A 1 113 ? 9.945 -18.047 -1.033 1 90.88 113 THR A N 1
ATOM 910 C CA . THR A 1 113 ? 9.469 -18.734 -2.227 1 90.88 113 THR A CA 1
ATOM 911 C C . THR A 1 113 ? 9.539 -20.25 -2.037 1 90.88 113 THR A C 1
ATOM 913 O O . THR A 1 113 ? 8.859 -21 -2.748 1 90.88 113 THR A O 1
ATOM 916 N N . GLU A 1 114 ? 10.234 -20.672 -1.127 1 85.75 114 GLU A N 1
ATOM 917 C CA . GLU A 1 114 ? 10.375 -22.094 -0.828 1 85.75 114 GLU A CA 1
ATOM 918 C C . GLU A 1 114 ? 9.039 -22.703 -0.398 1 85.75 114 GLU A C 1
ATOM 920 O O . GLU A 1 114 ? 8.836 -23.906 -0.53 1 85.75 114 GLU A O 1
ATOM 925 N N . LYS A 1 115 ? 8.25 -21.891 0.108 1 84.19 115 LYS A N 1
ATOM 926 C CA . LYS A 1 115 ? 6.945 -22.375 0.553 1 84.19 115 LYS A CA 1
ATOM 927 C C . LYS A 1 115 ? 6.176 -23.016 -0.597 1 84.19 115 LYS A C 1
ATOM 929 O O . LYS A 1 115 ? 5.387 -23.938 -0.383 1 84.19 115 LYS A O 1
ATOM 934 N N . TYR A 1 116 ? 6.383 -22.594 -1.77 1 87.88 116 TYR A N 1
ATOM 935 C CA . TYR A 1 116 ? 5.637 -23.109 -2.914 1 87.88 116 TYR A CA 1
ATOM 936 C C . TYR A 1 116 ? 6.074 -24.516 -3.26 1 87.88 116 TYR A C 1
ATOM 938 O O . TYR A 1 116 ? 5.254 -25.359 -3.66 1 87.88 116 TYR A O 1
ATOM 946 N N . GLU A 1 117 ? 7.266 -24.734 -3.082 1 81.06 117 GLU A N 1
ATOM 947 C CA . GLU A 1 117 ? 7.734 -26.109 -3.287 1 81.06 117 GLU A CA 1
ATOM 948 C C . GLU A 1 117 ? 7.184 -27.047 -2.213 1 81.06 117 GLU A C 1
ATOM 950 O O . GLU A 1 117 ? 6.758 -28.156 -2.514 1 81.06 117 GLU A O 1
ATOM 955 N N . LYS A 1 118 ? 7.172 -26.547 -1.083 1 81.19 118 LYS A N 1
ATOM 956 C CA . LYS A 1 118 ? 6.742 -27.359 0.05 1 81.19 118 LYS A CA 1
ATOM 957 C C . LYS A 1 118 ? 5.234 -27.578 0.026 1 81.19 118 LYS A C 1
ATOM 959 O O . LYS A 1 118 ? 4.766 -28.719 0.191 1 81.19 118 LYS A O 1
ATOM 964 N N . TYR A 1 119 ? 4.473 -26.625 -0.236 1 81.25 119 TYR A N 1
ATOM 965 C CA . TYR A 1 119 ? 3.023 -26.719 -0.101 1 81.25 119 TYR A CA 1
ATOM 966 C C . TYR A 1 119 ? 2.398 -27.359 -1.33 1 81.25 119 TYR A C 1
ATOM 968 O O . TYR A 1 119 ? 1.338 -27.984 -1.24 1 81.25 119 TYR A O 1
ATOM 976 N N . GLU A 1 120 ? 3.078 -27.156 -2.357 1 84.19 120 GLU A N 1
ATOM 977 C CA . GLU A 1 120 ? 2.561 -27.797 -3.562 1 84.19 120 GLU A CA 1
ATOM 978 C C . GLU A 1 120 ? 2.375 -29.297 -3.352 1 84.19 120 GLU A C 1
ATOM 980 O O . GLU A 1 120 ? 1.332 -29.859 -3.699 1 84.19 120 GLU A O 1
ATOM 985 N N . GLN A 1 121 ? 3.307 -29.906 -2.797 1 82.31 121 GLN A N 1
ATOM 986 C CA . GLN A 1 121 ? 3.232 -31.344 -2.545 1 82.31 121 GLN A CA 1
ATOM 987 C C . GLN A 1 121 ? 2.105 -31.672 -1.569 1 82.31 121 GLN A C 1
ATOM 989 O O . GLN A 1 121 ? 1.404 -32.688 -1.738 1 82.31 121 GLN A O 1
ATOM 994 N N . TYR A 1 122 ? 2.027 -30.906 -0.603 1 83 122 TYR A N 1
ATOM 995 C CA . TYR A 1 122 ? 0.979 -31.094 0.393 1 83 122 TYR A CA 1
ATOM 996 C C . TYR A 1 122 ? -0.4 -31.062 -0.253 1 83 122 TYR A C 1
ATOM 998 O O . TYR A 1 122 ? -1.217 -31.953 -0.051 1 83 122 TYR A O 1
ATOM 1006 N N . TRP A 1 123 ? -0.675 -30.172 -1.074 1 81.12 123 TRP A N 1
ATOM 1007 C CA . TRP A 1 123 ? -1.994 -29.953 -1.659 1 81.12 123 TRP A CA 1
ATOM 1008 C C . TRP A 1 123 ? -2.281 -30.984 -2.75 1 81.12 123 TRP A C 1
ATOM 1010 O O . TRP A 1 123 ? -3.426 -31.406 -2.918 1 81.12 123 TRP A O 1
ATOM 1020 N N . ILE A 1 124 ? -1.294 -31.328 -3.375 1 81.31 124 ILE A N 1
ATOM 1021 C CA . ILE A 1 124 ? -1.448 -32.375 -4.387 1 81.31 124 ILE A CA 1
ATOM 1022 C C . ILE A 1 124 ? -1.843 -33.688 -3.721 1 81.31 124 ILE A C 1
ATOM 1024 O O . ILE A 1 124 ? -2.725 -34.406 -4.211 1 81.31 124 ILE A O 1
ATOM 1028 N N . ASN A 1 125 ? -1.302 -33.875 -2.586 1 83.69 125 ASN A N 1
ATOM 1029 C CA . ASN A 1 125 ? -1.571 -35.125 -1.865 1 83.69 125 ASN A CA 1
ATOM 1030 C C . ASN A 1 125 ? -2.963 -35.094 -1.238 1 83.69 125 ASN A C 1
ATOM 1032 O O . ASN A 1 125 ? -3.555 -36.156 -1.019 1 83.69 125 ASN A O 1
ATOM 1036 N N . GLN A 1 126 ? -3.369 -33.938 -0.852 1 77.38 126 GLN A N 1
ATOM 1037 C CA . GLN A 1 126 ? -4.703 -33.844 -0.266 1 77.38 126 GLN A CA 1
ATOM 1038 C C . GLN A 1 126 ? -5.781 -34.031 -1.326 1 77.38 126 GLN A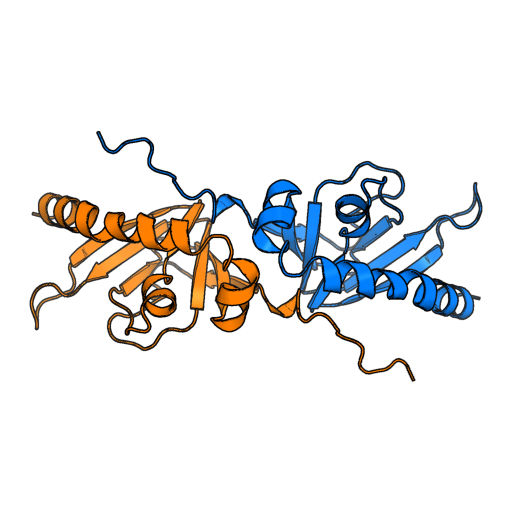 C 1
ATOM 1040 O O . GLN A 1 126 ? -6.879 -34.5 -1.023 1 77.38 126 GLN A O 1
ATOM 1045 N N . GLY A 1 127 ? -5.617 -33.375 -2.445 1 63.19 127 GLY A N 1
ATOM 1046 C CA . GLY A 1 127 ? -6.609 -33.531 -3.502 1 63.19 127 GLY A CA 1
ATOM 1047 C C . GLY A 1 127 ? -6.621 -34.906 -4.133 1 63.19 127 GLY A C 1
ATOM 1048 O O . GLY A 1 127 ? -7.434 -35.188 -5.016 1 63.19 127 GLY A O 1
ATOM 1049 N N . LYS A 1 128 ? -5.535 -35.75 -3.738 1 56.09 128 LYS A N 1
ATOM 1050 C CA . LYS A 1 128 ? -5.578 -37.156 -4.113 1 56.09 128 LYS A CA 1
ATOM 1051 C C . LYS A 1 128 ? -6.367 -37.969 -3.094 1 56.09 128 LYS A C 1
ATOM 1053 O O . LYS A 1 128 ? -6.379 -37.656 -1.904 1 56.09 128 LYS A O 1
ATOM 1058 N N . MET B 1 1 ? 6.285 -29.797 11.602 1 23.69 1 MET B N 1
ATOM 1059 C CA . MET B 1 1 ? 5.445 -28.688 12.008 1 23.69 1 MET B CA 1
ATOM 1060 C C . MET B 1 1 ? 5.996 -27.359 11.469 1 23.69 1 MET B C 1
ATOM 1062 O O . MET B 1 1 ? 7.18 -27.062 11.633 1 23.69 1 MET B O 1
ATOM 1066 N N . MET B 1 2 ? 5.629 -27.047 10.422 1 33.19 2 MET B N 1
ATOM 1067 C CA . MET B 1 2 ? 6.254 -25.969 9.68 1 33.19 2 MET B CA 1
ATOM 1068 C C . MET B 1 2 ? 6.52 -24.766 10.586 1 33.19 2 MET B C 1
ATOM 1070 O O . MET B 1 2 ? 5.691 -24.438 11.438 1 33.19 2 MET B O 1
ATOM 1074 N N . ASP B 1 3 ? 7.812 -24.609 11.047 1 36.47 3 ASP B N 1
ATOM 1075 C CA . ASP B 1 3 ? 8.25 -23.469 11.852 1 36.47 3 ASP B CA 1
ATOM 1076 C C . ASP B 1 3 ? 7.391 -22.234 11.578 1 36.47 3 ASP B C 1
ATOM 1078 O O . ASP B 1 3 ? 6.82 -22.094 10.492 1 36.47 3 ASP B O 1
ATOM 1082 N N . PRO B 1 4 ? 6.68 -21.734 12.648 1 41.31 4 PRO B N 1
ATOM 1083 C CA . PRO B 1 4 ? 6.133 -20.391 12.516 1 41.31 4 PRO B CA 1
ATOM 1084 C C . PRO B 1 4 ? 6.91 -19.531 11.516 1 41.31 4 PRO B C 1
ATOM 1086 O O . PRO B 1 4 ? 7.977 -19.016 11.844 1 41.31 4 PRO B O 1
ATOM 1089 N N . TYR B 1 5 ? 7.543 -20.078 10.609 1 39.97 5 TYR B N 1
ATOM 1090 C CA . TYR B 1 5 ? 8.266 -19.438 9.523 1 39.97 5 TYR B CA 1
ATOM 1091 C C . TYR B 1 5 ? 7.84 -17.984 9.359 1 39.97 5 TYR B C 1
ATOM 1093 O O . TYR B 1 5 ? 6.711 -17.625 9.703 1 39.97 5 TYR B O 1
ATOM 1101 N N . GLU B 1 6 ? 8.766 -17.047 8.938 1 45.91 6 GLU B N 1
ATOM 1102 C CA . GLU B 1 6 ? 8.805 -15.609 8.711 1 45.91 6 GLU B CA 1
ATOM 1103 C C . GLU B 1 6 ? 7.582 -15.133 7.93 1 45.91 6 GLU B C 1
ATOM 1105 O O . GLU B 1 6 ? 7.523 -15.289 6.707 1 45.91 6 GLU B O 1
ATOM 1110 N N . ARG B 1 7 ? 6.465 -15.742 8.164 1 47.41 7 ARG B N 1
ATOM 1111 C CA . ARG B 1 7 ? 5.289 -15.086 7.605 1 47.41 7 ARG B CA 1
ATOM 1112 C C . ARG B 1 7 ? 5.543 -13.602 7.391 1 47.41 7 ARG B C 1
ATOM 1114 O O . ARG B 1 7 ? 5.715 -12.852 8.352 1 47.41 7 ARG B O 1
ATOM 1121 N N . SER B 1 8 ? 6.484 -13.492 6.582 1 52.03 8 SER B N 1
ATOM 1122 C CA . SER B 1 8 ? 6.734 -12.086 6.258 1 52.03 8 SER B CA 1
ATOM 1123 C C . SER B 1 8 ? 5.434 -11.297 6.207 1 52.03 8 SER B C 1
ATOM 1125 O O . SER B 1 8 ? 4.492 -11.68 5.512 1 52.03 8 SER B O 1
ATOM 1127 N N . HIS B 1 9 ? 4.973 -10.922 7.496 1 63.47 9 HIS B N 1
ATOM 1128 C CA . HIS B 1 9 ? 3.984 -9.891 7.781 1 63.47 9 HIS B CA 1
ATOM 1129 C C . HIS B 1 9 ? 4.043 -8.766 6.746 1 63.47 9 HIS B C 1
ATOM 1131 O O . HIS B 1 9 ? 3.822 -7.602 7.078 1 63.47 9 HIS B O 1
ATOM 1137 N N . VAL B 1 10 ? 4.492 -9.219 5.527 1 73.19 10 VAL B N 1
ATOM 1138 C CA . VAL B 1 10 ? 4.555 -8.164 4.516 1 73.19 10 VAL B CA 1
ATOM 1139 C C . VAL B 1 10 ? 3.146 -7.652 4.223 1 73.19 10 VAL B C 1
ATOM 1141 O O . VAL B 1 10 ? 2.926 -6.441 4.148 1 73.19 10 VAL B O 1
ATOM 1144 N N . ALA B 1 11 ? 2.281 -8.641 4.199 1 74 11 ALA B N 1
ATOM 1145 C CA . ALA B 1 11 ? 0.92 -8.266 3.818 1 74 11 ALA B CA 1
ATOM 1146 C C . ALA B 1 11 ? 0.204 -7.559 4.965 1 74 11 ALA B C 1
ATOM 1148 O O . ALA B 1 11 ? -0.792 -6.867 4.75 1 74 11 ALA B O 1
ATOM 1149 N N . ASP B 1 12 ? 0.744 -7.598 6.094 1 77.25 12 ASP B N 1
ATOM 1150 C CA . ASP B 1 12 ? 0.102 -6.918 7.215 1 77.25 12 ASP B CA 1
ATOM 1151 C C . ASP B 1 12 ? 0.566 -5.469 7.312 1 77.25 12 ASP B C 1
ATOM 1153 O O . ASP B 1 12 ? 0.039 -4.695 8.117 1 77.25 12 ASP B O 1
ATOM 1157 N N . ALA B 1 13 ? 1.329 -5.203 6.367 1 79.56 13 ALA B N 1
ATOM 1158 C CA . ALA B 1 13 ? 1.995 -3.904 6.461 1 79.56 13 ALA B CA 1
ATOM 1159 C C . ALA B 1 13 ? 1.139 -2.803 5.844 1 79.56 13 ALA B C 1
ATOM 1161 O O . ALA B 1 13 ? 1.261 -1.633 6.215 1 79.56 13 ALA B O 1
ATOM 1162 N N . ILE B 1 14 ? 0.257 -3.123 4.941 1 88.62 14 ILE B N 1
ATOM 1163 C CA . ILE B 1 14 ? -0.51 -2.143 4.18 1 88.62 14 ILE B CA 1
ATOM 1164 C C . ILE B 1 14 ? -2 -2.457 4.289 1 88.62 14 ILE B C 1
ATOM 1166 O O . ILE B 1 14 ? -2.412 -3.609 4.141 1 88.62 14 ILE B O 1
ATOM 1170 N N . ARG B 1 15 ? -2.752 -1.373 4.566 1 92.69 15 ARG B N 1
ATOM 1171 C CA . ARG B 1 15 ? -4.203 -1.495 4.672 1 92.69 15 ARG B CA 1
ATOM 1172 C C . ARG B 1 15 ? -4.902 -0.343 3.961 1 92.69 15 ARG B C 1
ATOM 1174 O O . ARG B 1 15 ? -4.27 0.655 3.611 1 92.69 15 ARG B O 1
ATOM 1181 N N . SER B 1 16 ? -6.184 -0.602 3.711 1 94.94 16 SER B N 1
ATOM 1182 C CA . SER B 1 16 ? -7 0.449 3.113 1 94.94 16 SER B CA 1
ATOM 1183 C C . SER B 1 16 ? -8.156 0.841 4.027 1 94.94 16 SER B C 1
ATOM 1185 O O . SER B 1 16 ? -8.531 0.079 4.922 1 94.94 16 SER B O 1
ATOM 1187 N N . ALA B 1 17 ? -8.656 2.059 3.861 1 95.94 17 ALA B N 1
ATOM 1188 C CA . ALA B 1 17 ? -9.82 2.545 4.602 1 95.94 17 ALA B CA 1
ATOM 1189 C C . ALA B 1 17 ? -10.633 3.525 3.764 1 95.94 17 ALA B C 1
ATOM 1191 O O . ALA B 1 17 ? -10.102 4.148 2.838 1 95.94 17 ALA B O 1
ATOM 1192 N N . VAL B 1 18 ? -11.891 3.594 4.098 1 97.44 18 VAL B N 1
ATOM 1193 C CA . VAL B 1 18 ? -12.789 4.555 3.467 1 97.44 18 VAL B CA 1
ATOM 1194 C C . VAL B 1 18 ? -13.305 5.543 4.508 1 97.44 18 VAL B C 1
ATOM 1196 O O . VAL B 1 18 ? -13.656 5.148 5.625 1 97.44 18 VAL B O 1
ATOM 1199 N N . PHE B 1 19 ? -13.305 6.766 4.203 1 98.56 19 PHE B N 1
ATOM 1200 C CA . PHE B 1 19 ? -13.859 7.836 5.027 1 98.56 19 PHE B CA 1
ATOM 1201 C C . PHE B 1 19 ? -14.953 8.578 4.277 1 98.56 19 PHE B C 1
ATOM 1203 O O . PHE B 1 19 ? -14.914 8.695 3.051 1 98.56 19 PHE B O 1
ATOM 1210 N N . GLN B 1 20 ? -15.844 9.156 5.074 1 98.75 20 GLN B N 1
ATOM 1211 C CA . GLN B 1 20 ? -16.922 9.93 4.488 1 98.75 20 GLN B CA 1
ATOM 1212 C C . GLN B 1 20 ? -16.641 11.43 4.574 1 98.75 20 GLN B C 1
ATOM 1214 O O . GLN B 1 20 ? -15.836 11.867 5.395 1 98.75 20 GLN B O 1
ATOM 1219 N N . LYS B 1 21 ? -17.312 12.133 3.697 1 98.81 21 LYS B N 1
ATOM 1220 C CA . LYS B 1 21 ? -17.219 13.594 3.744 1 98.81 21 LYS B CA 1
ATOM 1221 C C . LYS B 1 21 ? -17.406 14.109 5.168 1 98.81 21 LYS B C 1
ATOM 1223 O O . LYS B 1 21 ? -18.344 13.719 5.855 1 98.81 21 LYS B O 1
ATOM 1228 N N . GLY B 1 22 ? -16.484 14.922 5.582 1 98.69 22 GLY B N 1
ATOM 1229 C CA . GLY B 1 22 ? -16.562 15.547 6.895 1 98.69 22 GLY B CA 1
ATOM 1230 C C . GLY B 1 22 ? -15.75 14.828 7.953 1 98.69 22 GLY B C 1
ATOM 1231 O O . GLY B 1 22 ? -15.484 15.391 9.016 1 98.69 22 GLY B O 1
ATOM 1232 N N . ASP B 1 23 ? -15.359 13.578 7.715 1 98.81 23 ASP B N 1
ATOM 1233 C CA . ASP B 1 23 ? -14.57 12.82 8.68 1 98.81 23 ASP B CA 1
ATOM 1234 C C . ASP B 1 23 ? -13.18 13.422 8.852 1 98.81 23 ASP B C 1
ATOM 1236 O O . ASP B 1 23 ? -12.539 13.805 7.871 1 98.81 23 ASP B O 1
ATOM 1240 N N . TYR B 1 24 ? -12.75 13.531 10.102 1 98.88 24 TYR B N 1
ATOM 1241 C CA . TYR B 1 24 ? -11.352 13.82 10.398 1 98.88 24 TYR B CA 1
ATOM 1242 C C . TYR B 1 24 ? -10.5 12.555 10.312 1 98.88 24 TYR B C 1
ATOM 1244 O O . TYR B 1 24 ? -10.734 11.594 11.039 1 98.88 24 TYR B O 1
ATOM 1252 N N . VAL B 1 25 ? -9.555 12.672 9.43 1 98.75 25 VAL B N 1
ATOM 1253 C CA . VAL B 1 25 ? -8.609 11.555 9.336 1 98.75 25 VAL B CA 1
ATOM 1254 C C . VAL B 1 25 ? -7.488 11.742 10.359 1 98.75 25 VAL B C 1
ATOM 1256 O O . VAL B 1 25 ? -7.031 10.781 10.969 1 98.75 25 VAL B O 1
ATOM 1259 N N . ILE B 1 26 ? -7.051 12.961 10.406 1 98.44 26 ILE B N 1
ATOM 1260 C CA . ILE B 1 26 ? -6.023 13.406 11.336 1 98.44 26 ILE B CA 1
ATOM 1261 C C . ILE B 1 26 ? -6.508 14.641 12.086 1 98.44 26 ILE B C 1
ATOM 1263 O O . ILE B 1 26 ? -7.156 15.516 11.5 1 98.44 26 ILE B O 1
ATOM 1267 N N . ARG B 1 27 ? -6.109 14.664 13.367 1 98.62 27 ARG B N 1
ATOM 1268 C CA . ARG B 1 27 ? -6.434 15.844 14.164 1 98.62 27 ARG B CA 1
ATOM 1269 C C . ARG B 1 27 ? -5.164 16.531 14.664 1 98.62 27 ARG B C 1
ATOM 1271 O O . ARG B 1 27 ? -4.289 15.875 15.242 1 98.62 27 ARG B O 1
ATOM 1278 N N . GLU B 1 28 ? -5.16 17.766 14.508 1 98.31 28 GLU B N 1
ATOM 1279 C CA . GLU B 1 28 ? -4.039 18.578 14.961 1 98.31 28 GLU B CA 1
ATOM 1280 C C . GLU B 1 28 ? -3.773 18.375 16.453 1 98.31 28 GLU B C 1
ATOM 1282 O O . GLU B 1 28 ? -4.703 18.344 17.25 1 98.31 28 GLU B O 1
ATOM 1287 N N . GLY B 1 29 ? -2.471 18.188 16.734 1 98.06 29 GLY B N 1
ATOM 1288 C CA . GLY B 1 29 ? -2.051 18.094 18.125 1 98.06 29 GLY B CA 1
ATOM 1289 C C . GLY B 1 29 ? -2.008 16.672 18.641 1 98.06 29 GLY B C 1
ATOM 1290 O O . GLY B 1 29 ? -1.359 16.391 19.656 1 98.06 29 GLY B O 1
ATOM 1291 N N . GLU B 1 30 ? -2.688 15.75 18.031 1 98.38 30 GLU B N 1
ATOM 1292 C CA . GLU B 1 30 ? -2.693 14.352 18.453 1 98.38 30 GLU B CA 1
ATOM 1293 C C . GLU B 1 30 ? -1.407 13.641 18.047 1 98.38 30 GLU B C 1
ATOM 1295 O O . GLU B 1 30 ? -0.75 14.047 17.094 1 98.38 30 GLU B O 1
ATOM 1300 N N . GLN B 1 31 ? -1.1 12.594 18.859 1 97.88 31 GLN B N 1
ATOM 1301 C CA . GLN B 1 31 ? -0.029 11.727 18.391 1 97.88 31 GLN B CA 1
ATOM 1302 C C . GLN B 1 31 ? -0.477 10.898 17.188 1 97.88 31 GLN B C 1
ATOM 1304 O O . GLN B 1 31 ? -1.64 10.5 17.109 1 97.88 31 GLN B O 1
ATOM 1309 N N . GLY B 1 32 ? 0.411 10.703 16.25 1 96.94 32 GLY B N 1
ATOM 1310 C CA . GLY B 1 32 ? 0.066 9.953 15.055 1 96.94 32 GLY B CA 1
ATOM 1311 C C . GLY B 1 32 ? 1.133 8.953 14.648 1 96.94 32 GLY B C 1
ATOM 1312 O O . GLY B 1 32 ? 2.324 9.266 14.672 1 96.94 32 GLY B O 1
ATOM 1313 N N . ASP B 1 33 ? 0.666 7.746 14.211 1 97.56 33 ASP B N 1
ATOM 1314 C CA . ASP B 1 33 ? 1.587 6.676 13.836 1 97.56 33 ASP B CA 1
ATOM 1315 C C . ASP B 1 33 ? 1.195 6.059 12.492 1 97.56 33 ASP B C 1
ATOM 1317 O O . ASP B 1 33 ? 1.59 4.934 12.188 1 97.56 33 ASP B O 1
ATOM 1321 N N . ILE B 1 34 ? 0.386 6.824 11.766 1 97.81 34 ILE B N 1
ATOM 1322 C CA . ILE B 1 34 ? -0.095 6.301 10.492 1 97.81 34 ILE B CA 1
ATOM 1323 C C . ILE B 1 34 ? 0.266 7.273 9.367 1 97.81 34 ILE B C 1
ATOM 1325 O O . ILE B 1 34 ? 0.126 8.484 9.523 1 97.81 34 ILE B O 1
ATOM 1329 N N . PHE B 1 35 ? 0.825 6.727 8.25 1 97 35 PHE B N 1
ATOM 1330 C CA . PHE B 1 35 ? 1.011 7.391 6.969 1 97 35 PHE B CA 1
ATOM 1331 C C . PHE B 1 35 ? -0.13 7.055 6.016 1 97 35 PHE B C 1
ATOM 1333 O O . PHE B 1 35 ? -0.533 5.895 5.902 1 97 35 PHE B O 1
ATOM 1340 N N . TYR B 1 36 ? -0.635 8.125 5.277 1 97.25 36 TYR B N 1
ATOM 1341 C CA . TYR B 1 36 ? -1.781 7.93 4.398 1 97.25 36 TYR B CA 1
ATOM 1342 C C . TYR B 1 36 ? -1.433 8.289 2.959 1 97.25 36 TYR B C 1
ATOM 1344 O O . TYR B 1 36 ? -0.807 9.32 2.705 1 97.25 36 TYR B O 1
ATOM 1352 N N . MET B 1 37 ? -1.836 7.449 2.051 1 95.19 37 MET B N 1
ATOM 1353 C CA . MET B 1 37 ? -1.847 7.727 0.617 1 95.19 37 MET B CA 1
ATOM 1354 C C . MET B 1 37 ? -3.275 7.797 0.087 1 95.19 37 MET B C 1
ATOM 1356 O O . MET B 1 37 ? -4.109 6.961 0.433 1 95.19 37 MET B O 1
ATOM 1360 N N . ILE B 1 38 ? -3.498 8.719 -0.82 1 96.06 38 ILE B N 1
ATOM 1361 C CA . ILE B 1 38 ? -4.859 8.945 -1.29 1 96.06 38 ILE B CA 1
ATOM 1362 C C . ILE B 1 38 ? -5.07 8.234 -2.625 1 96.06 38 ILE B C 1
ATOM 1364 O O . ILE B 1 38 ? -4.438 8.578 -3.625 1 96.06 38 ILE B O 1
ATOM 1368 N N . GLU B 1 39 ? -5.945 7.336 -2.637 1 94.06 39 GLU B N 1
ATOM 1369 C CA . GLU B 1 39 ? -6.305 6.652 -3.875 1 94.06 39 GLU B CA 1
ATOM 1370 C C . GLU B 1 39 ? -7.438 7.379 -4.598 1 94.06 39 GLU B C 1
ATOM 1372 O O . GLU B 1 39 ? -7.418 7.504 -5.824 1 94.06 39 GLU B O 1
ATOM 1377 N N . GLU B 1 40 ? -8.398 7.738 -3.842 1 95.38 40 GLU B N 1
ATOM 1378 C CA . GLU B 1 40 ? -9.562 8.414 -4.395 1 95.38 40 GLU B CA 1
ATOM 1379 C C . GLU B 1 40 ? -10.086 9.484 -3.439 1 95.38 40 GLU B C 1
ATOM 1381 O O . GLU B 1 40 ? -10.102 9.281 -2.225 1 95.38 40 GLU B O 1
ATOM 1386 N N . GLY B 1 41 ? -10.547 10.594 -4.039 1 97.31 41 GLY B N 1
ATOM 1387 C CA . GLY B 1 41 ? -11.242 11.617 -3.275 1 97.31 41 GLY B CA 1
ATOM 1388 C C . GLY B 1 41 ? -10.375 12.828 -2.982 1 97.31 41 GLY B C 1
ATOM 1389 O O . GLY B 1 41 ? -9.289 12.977 -3.549 1 97.31 41 GLY B O 1
ATOM 1390 N N . GLU B 1 42 ? -10.969 13.75 -2.211 1 98.5 42 GLU B N 1
ATOM 1391 C CA . GLU B 1 42 ? -10.336 15.023 -1.879 1 98.5 42 GLU B CA 1
ATOM 1392 C C . GLU B 1 42 ? -10.375 15.281 -0.376 1 98.5 42 GLU B C 1
ATOM 1394 O O . GLU B 1 42 ? -11.352 14.938 0.293 1 98.5 42 GLU B O 1
ATOM 1399 N N . LEU B 1 43 ? -9.297 15.906 0.076 1 98.5 43 LEU B N 1
ATOM 1400 C CA . LEU B 1 43 ? -9.195 16.312 1.474 1 98.5 43 LEU B CA 1
ATOM 1401 C C . LEU B 1 43 ? -8.633 17.734 1.587 1 98.5 43 LEU B C 1
ATOM 1403 O O . LEU B 1 43 ? -8.039 18.25 0.637 1 98.5 43 LEU B O 1
ATOM 1407 N N . ILE B 1 44 ? -8.82 18.281 2.777 1 98.06 44 ILE B N 1
ATOM 1408 C CA . ILE B 1 44 ? -8.172 19.547 3.094 1 98.06 44 ILE B CA 1
ATOM 1409 C C . ILE B 1 44 ? -7.418 19.422 4.418 1 98.06 44 ILE B C 1
ATOM 1411 O O . ILE B 1 44 ? -7.836 18.672 5.309 1 98.06 44 ILE B O 1
ATOM 1415 N N . ALA B 1 45 ? -6.348 20.156 4.48 1 98 45 ALA B N 1
ATOM 1416 C CA . ALA B 1 45 ? -5.668 20.359 5.758 1 98 45 ALA B CA 1
ATOM 1417 C C . ALA B 1 45 ? -6.023 21.719 6.355 1 98 45 ALA B C 1
ATOM 1419 O O . ALA B 1 45 ? -6.051 22.719 5.648 1 98 45 ALA B O 1
ATOM 1420 N N . THR B 1 46 ? -6.297 21.703 7.629 1 97.38 46 THR B N 1
ATOM 1421 C CA . THR B 1 46 ? -6.504 22.953 8.344 1 97.38 46 THR B CA 1
ATOM 1422 C C . THR B 1 46 ? -5.59 23.031 9.57 1 97.38 46 THR B C 1
ATOM 1424 O O . THR B 1 46 ? -5.234 22 10.148 1 97.38 46 THR B O 1
ATOM 1427 N N . LYS B 1 47 ? -5.234 24.281 9.906 1 96.56 47 LYS B N 1
ATOM 1428 C CA . LYS B 1 47 ? -4.355 24.531 11.047 1 96.56 47 LYS B CA 1
ATOM 1429 C C . LYS B 1 47 ? -4.844 25.734 11.859 1 96.56 47 LYS B C 1
ATOM 1431 O O . LYS B 1 47 ? -5.305 26.719 11.297 1 96.56 47 LYS B O 1
ATOM 1436 N N . THR B 1 48 ? -4.672 25.547 13.133 1 95.81 48 THR B N 1
ATOM 1437 C CA . THR B 1 48 ? -4.883 26.703 14 1 95.81 48 THR B CA 1
ATOM 1438 C C . THR B 1 48 ? -3.658 27.625 13.984 1 95.81 48 THR B C 1
ATOM 1440 O O . THR B 1 48 ? -2.658 27.344 14.648 1 95.81 48 THR B O 1
ATOM 1443 N N . LEU B 1 49 ? -3.82 28.719 13.281 1 91.56 49 LEU B N 1
ATOM 1444 C CA . LEU B 1 49 ? -2.684 29.625 13.109 1 91.56 49 LEU B CA 1
ATOM 1445 C C . LEU B 1 49 ? -2.553 30.562 14.305 1 91.56 49 LEU B C 1
ATOM 1447 O O . LEU B 1 49 ? -1.44 30.938 14.688 1 91.56 49 LEU B O 1
ATOM 1451 N N . ILE B 1 50 ? -3.688 30.953 14.75 1 91.06 50 ILE B N 1
ATOM 1452 C CA . ILE B 1 50 ? -3.762 31.781 15.953 1 91.06 50 ILE B CA 1
ATOM 1453 C C . ILE B 1 50 ? -4.535 31.031 17.031 1 91.06 50 ILE B C 1
ATOM 1455 O O . ILE B 1 50 ? -5.691 30.656 16.828 1 91.06 50 ILE B O 1
ATOM 1459 N N . GLN B 1 51 ? -3.842 30.938 18.156 1 91.44 51 GLN B N 1
ATOM 1460 C CA . GLN B 1 51 ? -4.465 30.188 19.25 1 91.44 51 GLN B CA 1
ATOM 1461 C C . GLN B 1 51 ? -5.836 30.766 19.594 1 91.44 51 GLN B C 1
ATOM 1463 O O . GLN B 1 51 ? -6 31.984 19.703 1 91.44 51 GLN B O 1
ATOM 1468 N N . GLY B 1 52 ? -6.766 29.844 19.75 1 92.12 52 GLY B N 1
ATOM 1469 C CA . GLY B 1 52 ? -8.109 30.266 20.109 1 92.12 52 GLY B CA 1
ATOM 1470 C C . GLY B 1 52 ? -8.992 30.547 18.906 1 92.12 52 GLY B C 1
ATOM 1471 O O . GLY B 1 52 ? -10.203 30.75 19.062 1 92.12 52 GLY B O 1
ATOM 1472 N N . GLN B 1 53 ? -8.406 30.656 17.766 1 94.44 53 GLN B N 1
ATOM 1473 C CA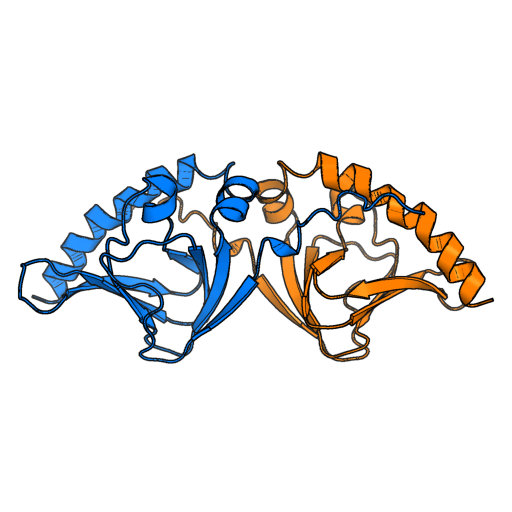 . GLN B 1 53 ? -9.172 30.906 16.547 1 94.44 53 GLN B CA 1
ATOM 1474 C C . GLN B 1 53 ? -9.469 29.609 15.805 1 94.44 53 GLN B C 1
ATOM 1476 O O . GLN B 1 53 ? -8.82 28.578 16.047 1 94.44 53 GLN B O 1
ATOM 1481 N N . GLU B 1 54 ? -10.453 29.688 15.031 1 94.94 54 GLU B N 1
ATOM 1482 C CA . GLU B 1 54 ? -10.797 28.531 14.203 1 94.94 54 GLU B CA 1
ATOM 1483 C C . GLU B 1 54 ? -9.656 28.172 13.258 1 94.94 54 GLU B C 1
ATOM 1485 O O . GLU B 1 54 ? -8.977 29.062 12.734 1 94.94 54 GLU B O 1
ATOM 1490 N N . PRO B 1 55 ? -9.539 26.906 13.047 1 96.56 55 PRO B N 1
ATOM 1491 C CA . PRO B 1 55 ? -8.508 26.5 12.094 1 96.56 55 PRO B CA 1
ATOM 1492 C C . PRO B 1 55 ? -8.766 27.031 10.68 1 96.56 55 PRO B C 1
ATOM 1494 O O . PRO B 1 55 ? -9.922 27.203 10.289 1 96.56 55 PRO B O 1
ATOM 1497 N N . THR B 1 56 ? -7.656 27.281 9.953 1 95.25 56 THR B N 1
ATOM 1498 C CA . THR B 1 56 ? -7.723 27.797 8.586 1 95.25 56 THR B CA 1
ATOM 1499 C C . THR B 1 56 ? -7.18 26.766 7.594 1 95.25 56 THR B C 1
ATOM 1501 O O . THR B 1 56 ? -6.207 26.062 7.883 1 95.25 56 THR B O 1
ATOM 1504 N N . LYS B 1 57 ? -7.793 26.797 6.363 1 95.75 57 LYS B N 1
ATOM 1505 C CA . LYS B 1 57 ? -7.301 25.906 5.309 1 95.75 57 LYS B CA 1
ATOM 1506 C C . LYS B 1 57 ? -5.883 26.297 4.891 1 95.75 57 LYS B C 1
ATOM 1508 O O . LYS B 1 57 ? -5.609 27.453 4.598 1 95.75 57 LYS B O 1
ATOM 1513 N N . VAL B 1 58 ? -5.027 25.234 4.875 1 95.38 58 VAL B N 1
ATOM 1514 C CA . VAL B 1 58 ? -3.639 25.547 4.551 1 95.38 58 VAL B CA 1
ATOM 1515 C C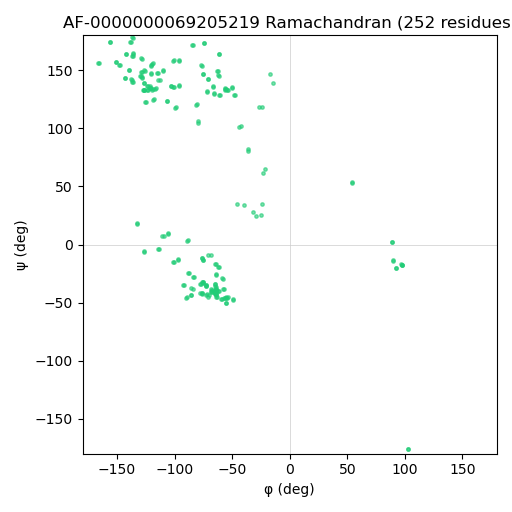 . VAL B 1 58 ? -3.168 24.656 3.402 1 95.38 58 VAL B C 1
ATOM 1517 O O . VAL B 1 58 ? -2.07 24.844 2.873 1 95.38 58 VAL B O 1
ATOM 1520 N N . PHE B 1 59 ? -3.994 23.719 3.002 1 94.5 59 PHE B N 1
ATOM 1521 C CA . PHE B 1 59 ? -3.617 22.828 1.906 1 94.5 59 PHE B CA 1
ATOM 1522 C C . PHE B 1 59 ? -4.828 22.062 1.388 1 94.5 59 PHE B C 1
ATOM 1524 O O . PHE B 1 59 ? -5.812 21.891 2.105 1 94.5 59 PHE B O 1
ATOM 1531 N N . GLN B 1 60 ? -4.738 21.625 0.16 1 95.06 60 GLN B N 1
ATOM 1532 C CA . GLN B 1 60 ? -5.723 20.75 -0.461 1 95.06 60 GLN B CA 1
ATOM 1533 C C . GLN B 1 60 ? -5.059 19.5 -1.041 1 95.06 60 GLN B C 1
ATOM 1535 O O . GLN B 1 60 ? -4.039 19.594 -1.727 1 95.06 60 GLN B O 1
ATOM 1540 N N . TYR B 1 61 ? -5.691 18.344 -0.718 1 94.69 61 TYR B N 1
ATOM 1541 C CA . TYR B 1 61 ? -5.172 17.078 -1.202 1 94.69 61 TYR B CA 1
ATOM 1542 C C . TYR B 1 61 ? -6.098 16.469 -2.25 1 94.69 61 TYR B C 1
ATOM 1544 O O . TYR B 1 61 ? -7.316 16.625 -2.176 1 94.69 61 TYR B O 1
ATOM 1552 N N . LYS B 1 62 ? -5.477 15.742 -3.146 1 94.25 62 LYS B N 1
ATOM 1553 C CA . LYS B 1 62 ? -6.191 14.961 -4.156 1 94.25 62 LYS B CA 1
ATOM 1554 C C . LYS B 1 62 ? -5.559 13.586 -4.344 1 94.25 62 LYS B C 1
ATOM 1556 O O . LYS B 1 62 ? -4.535 13.281 -3.73 1 94.25 62 LYS B O 1
ATOM 1561 N N . ALA B 1 63 ? -6.254 12.773 -5.172 1 93.06 63 ALA B N 1
ATOM 1562 C CA . ALA B 1 63 ? -5.723 11.453 -5.48 1 93.06 63 ALA B CA 1
ATOM 1563 C C . ALA B 1 63 ? -4.262 11.531 -5.918 1 93.06 63 ALA B C 1
ATOM 1565 O O . ALA B 1 63 ? -3.889 12.422 -6.691 1 93.06 63 ALA B O 1
ATOM 1566 N N . GLY B 1 64 ? -3.457 10.602 -5.352 1 89.31 64 GLY B N 1
ATOM 1567 C CA . GLY B 1 64 ? -2.039 10.594 -5.676 1 89.31 64 GLY B CA 1
ATOM 1568 C C . GLY B 1 64 ? -1.188 11.32 -4.648 1 89.31 64 GLY B C 1
ATOM 1569 O O . GLY B 1 64 ? 0.028 11.117 -4.594 1 89.31 64 GLY B O 1
ATOM 1570 N N . ASP B 1 65 ? -1.803 12.109 -3.842 1 91.88 65 ASP B N 1
ATOM 1571 C CA . ASP B 1 65 ? -1.089 12.789 -2.764 1 91.88 65 ASP B CA 1
ATOM 1572 C C . ASP B 1 65 ? -0.981 11.891 -1.53 1 91.88 65 ASP B C 1
ATOM 1574 O O . ASP B 1 65 ? -1.52 10.781 -1.513 1 91.88 65 ASP B O 1
ATOM 1578 N N . TYR B 1 66 ? -0.238 12.328 -0.587 1 94.94 66 TYR B N 1
ATOM 1579 C CA . TYR B 1 66 ? -0.105 11.664 0.701 1 94.94 66 TYR B CA 1
ATOM 1580 C C . TYR B 1 66 ? -0.008 12.672 1.836 1 94.94 66 TYR B C 1
ATOM 1582 O O . TYR B 1 66 ? 0.205 13.867 1.596 1 94.94 66 TYR B O 1
ATOM 1590 N N . PHE B 1 67 ? -0.218 12.164 3.031 1 96.31 67 PHE B N 1
ATOM 1591 C CA . PHE B 1 67 ? -0.053 12.992 4.223 1 96.31 67 PHE B CA 1
ATOM 1592 C C . PHE B 1 67 ? 0.239 12.125 5.441 1 96.31 67 PHE B C 1
ATOM 1594 O O . PHE B 1 67 ? 0.223 10.891 5.355 1 96.31 67 PHE B O 1
ATOM 1601 N N . GLY B 1 68 ? 0.52 12.797 6.559 1 96.88 68 GLY B N 1
ATOM 1602 C CA . GLY B 1 68 ? 0.78 12.117 7.816 1 96.88 68 GLY B CA 1
ATOM 1603 C C . GLY B 1 68 ? 2.242 11.766 8.016 1 96.88 68 GLY B C 1
ATOM 1604 O O . GLY B 1 68 ? 2.621 11.227 9.055 1 96.88 68 GLY B O 1
ATOM 1605 N N . GLU B 1 69 ? 3.043 12.125 7.125 1 96.5 69 GLU B N 1
ATOM 1606 C CA . GLU B 1 69 ? 4.445 11.727 7.137 1 96.5 69 GLU B CA 1
ATOM 1607 C C . GLU B 1 69 ? 5.238 12.508 8.18 1 96.5 69 GLU B C 1
ATOM 1609 O O . GLU B 1 69 ? 6.211 12 8.742 1 96.5 69 GLU B O 1
ATOM 1614 N N . LEU B 1 70 ? 4.852 13.781 8.445 1 96.38 70 LEU B N 1
ATOM 1615 C CA . LEU B 1 70 ? 5.637 14.648 9.312 1 96.38 70 LEU B CA 1
ATOM 1616 C C . LEU B 1 70 ? 5.773 14.047 10.711 1 9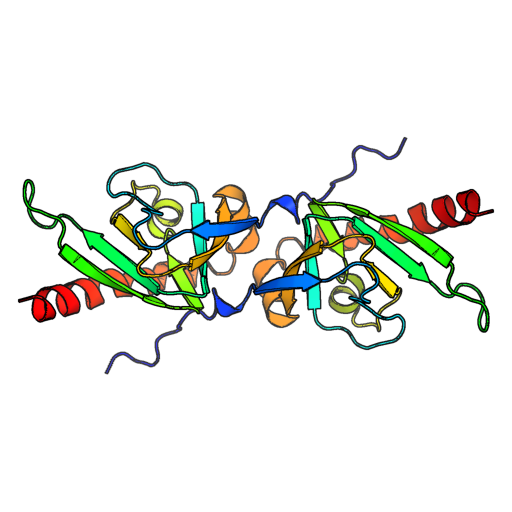6.38 70 LEU B C 1
ATOM 1618 O O . LEU B 1 70 ? 6.871 14 11.266 1 96.38 70 LEU B O 1
ATOM 1622 N N . ALA B 1 71 ? 4.68 13.594 11.242 1 97.38 71 ALA B N 1
ATOM 1623 C CA . ALA B 1 71 ? 4.727 12.984 12.562 1 97.38 71 ALA B CA 1
ATOM 1624 C C . ALA B 1 71 ? 5.699 11.805 12.594 1 97.38 71 ALA B C 1
ATOM 1626 O O . ALA B 1 71 ? 6.379 11.578 13.594 1 97.38 71 ALA B O 1
ATOM 1627 N N . LEU B 1 72 ? 5.734 11.055 11.57 1 96.88 72 LEU B N 1
ATOM 1628 C CA . LEU B 1 72 ? 6.582 9.867 11.5 1 96.88 72 LEU B CA 1
ATOM 1629 C C . LEU B 1 72 ? 8.039 10.25 11.258 1 96.88 72 LEU B C 1
ATOM 1631 O O . LEU B 1 72 ? 8.945 9.641 11.82 1 96.88 72 LEU B O 1
ATOM 1635 N N . LEU B 1 73 ? 8.234 11.211 10.375 1 95.94 73 LEU B N 1
ATOM 1636 C CA . LEU B 1 73 ? 9.578 11.609 9.984 1 95.94 73 LEU B CA 1
ATOM 1637 C C . LEU B 1 73 ? 10.266 12.391 11.094 1 95.94 73 LEU B C 1
ATOM 1639 O O . LEU B 1 73 ? 11.469 12.242 11.32 1 95.94 73 LEU B O 1
ATOM 1643 N N . LYS B 1 74 ? 9.492 13.188 11.844 1 95.88 74 LYS B N 1
ATOM 1644 C CA . LYS B 1 74 ? 10.086 14.125 12.789 1 95.88 74 LYS B CA 1
ATOM 1645 C C . LYS B 1 74 ? 9.742 13.758 14.227 1 95.88 74 LYS B C 1
ATOM 1647 O O . LYS B 1 74 ? 10.227 14.383 15.172 1 95.88 74 LYS B O 1
ATOM 1652 N N . ASP B 1 75 ? 8.953 12.773 14.414 1 96.81 75 ASP B N 1
ATOM 1653 C CA . ASP B 1 75 ? 8.508 12.32 15.727 1 96.81 75 ASP B CA 1
ATOM 1654 C C . ASP B 1 75 ? 7.883 13.469 16.516 1 96.81 75 ASP B C 1
ATOM 1656 O O . ASP B 1 75 ? 8.297 13.75 17.641 1 96.81 75 ASP B O 1
ATOM 1660 N N . ILE B 1 76 ? 6.965 14.125 15.977 1 97.69 76 ILE B N 1
ATOM 1661 C CA . ILE B 1 76 ? 6.215 15.234 16.562 1 97.69 76 ILE B CA 1
ATOM 1662 C C . ILE B 1 76 ? 4.719 14.977 16.422 1 97.69 76 ILE B C 1
ATOM 1664 O O . ILE B 1 76 ? 4.297 14.148 15.609 1 97.69 76 ILE B O 1
ATOM 1668 N N . PRO B 1 77 ? 3.895 15.641 17.234 1 98.38 77 PRO B N 1
ATOM 1669 C CA . PRO B 1 77 ? 2.445 15.492 17.078 1 98.38 77 PRO B CA 1
ATOM 1670 C C . PRO B 1 77 ? 1.942 15.961 15.719 1 98.38 77 PRO B C 1
ATOM 1672 O O . PRO B 1 77 ? 2.656 16.656 15 1 98.38 77 PRO B O 1
ATOM 1675 N N . ARG B 1 78 ? 0.715 15.547 15.391 1 98.62 78 ARG B N 1
ATOM 1676 C CA . ARG B 1 78 ? 0.073 15.992 14.156 1 98.62 78 ARG B CA 1
ATOM 1677 C C . ARG B 1 78 ? 0.055 17.516 14.07 1 98.62 78 ARG B C 1
ATOM 1679 O O . ARG B 1 78 ? -0.365 18.188 15.016 1 98.62 78 ARG B O 1
ATOM 1686 N N . GLN B 1 79 ? 0.441 18.062 12.93 1 97 79 GLN B N 1
ATOM 1687 C CA . GLN B 1 79 ? 0.644 19.5 12.781 1 97 79 GLN B CA 1
ATOM 1688 C C . GLN B 1 79 ? -0.587 20.172 12.18 1 97 79 GLN B C 1
ATOM 1690 O O . GLN B 1 79 ? -0.677 21.391 12.148 1 97 79 GLN B O 1
ATOM 1695 N N . ALA B 1 80 ? -1.482 19.406 11.656 1 97.88 80 ALA B N 1
ATOM 1696 C CA . ALA B 1 80 ? -2.705 19.891 11.031 1 97.88 80 ALA B CA 1
ATOM 1697 C C . ALA B 1 80 ? -3.838 18.875 11.156 1 97.88 80 ALA B C 1
ATOM 1699 O O . ALA B 1 80 ? -3.594 17.703 11.43 1 97.88 80 ALA B O 1
ATOM 1700 N N . ASN B 1 81 ? -5.066 19.406 11.062 1 98.56 81 ASN B N 1
ATOM 1701 C CA . ASN B 1 81 ? -6.18 18.516 10.734 1 98.56 81 ASN B CA 1
ATOM 1702 C C . ASN B 1 81 ? -6.172 18.141 9.258 1 98.56 81 ASN B C 1
ATOM 1704 O O . ASN B 1 81 ? -5.785 18.938 8.406 1 98.56 81 ASN B O 1
ATOM 1708 N N . VAL B 1 82 ? -6.605 16.938 9 1 98.81 82 VAL B N 1
ATOM 1709 C CA . VAL B 1 82 ? -6.945 16.562 7.629 1 98.81 82 VAL B CA 1
ATOM 1710 C C . VAL B 1 82 ? -8.375 16.031 7.582 1 98.81 82 VAL B C 1
ATOM 1712 O O . VAL B 1 82 ? -8.695 15.047 8.266 1 98.81 82 VAL B O 1
ATOM 1715 N N . VAL B 1 83 ? -9.164 16.641 6.797 1 98.88 83 VAL B N 1
ATOM 1716 C CA . VAL B 1 83 ? -10.602 16.375 6.777 1 98.88 83 VAL B CA 1
ATOM 1717 C C . VAL B 1 83 ? -11.031 15.969 5.371 1 98.88 83 VAL B C 1
ATOM 1719 O O . VAL B 1 83 ? -10.625 16.594 4.387 1 98.88 83 VAL B O 1
ATOM 1722 N N . ALA B 1 84 ? -11.867 14.953 5.309 1 98.88 84 ALA B N 1
ATOM 1723 C CA . ALA B 1 84 ? -12.398 14.523 4.02 1 98.88 84 ALA B CA 1
ATOM 1724 C C . ALA B 1 84 ? -13.414 15.523 3.479 1 98.88 84 ALA B C 1
ATOM 1726 O O . ALA B 1 84 ? -14.336 15.93 4.191 1 98.88 84 ALA B O 1
ATOM 1727 N N . GLU B 1 85 ? -13.211 15.852 2.24 1 98.75 85 GLU B N 1
ATOM 1728 C CA . GLU B 1 85 ? -14.164 16.734 1.576 1 98.75 85 GLU B CA 1
ATOM 1729 C C . GLU B 1 85 ? -15.125 15.953 0.692 1 98.75 85 GLU B C 1
ATOM 1731 O O . GLU B 1 85 ? -16.094 16.5 0.172 1 98.75 85 GLU B O 1
ATOM 1736 N N . THR B 1 86 ? -14.836 14.805 0.421 1 98.75 86 THR B N 1
ATOM 1737 C CA . THR B 1 86 ? -15.633 13.805 -0.28 1 98.75 86 THR B CA 1
ATOM 1738 C C . THR B 1 86 ? -15.531 12.453 0.417 1 98.75 86 THR B C 1
ATOM 1740 O O . THR B 1 86 ? -14.922 12.336 1.483 1 98.75 86 THR B O 1
ATOM 1743 N N . GLU B 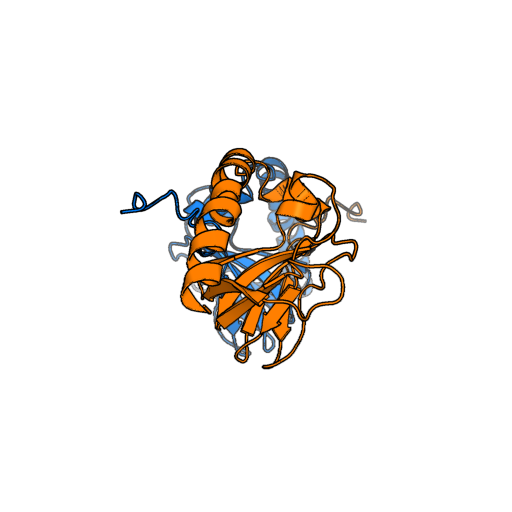1 87 ? -16.25 11.469 -0.139 1 98.62 87 GLU B N 1
ATOM 1744 C CA . GLU B 1 87 ? -15.836 10.109 0.193 1 98.62 87 GLU B CA 1
ATOM 1745 C C . GLU B 1 87 ? -14.406 9.844 -0.286 1 98.62 87 GLU B C 1
ATOM 1747 O O . GLU B 1 87 ? -14.07 10.125 -1.438 1 98.62 87 GLU B O 1
ATOM 1752 N N . VAL B 1 88 ? -13.57 9.352 0.617 1 98.38 88 VAL B N 1
ATOM 1753 C CA . VAL B 1 88 ? -12.164 9.18 0.258 1 98.38 88 VAL B CA 1
ATOM 1754 C C . VAL B 1 88 ? -11.727 7.746 0.541 1 98.38 88 VAL B C 1
ATOM 1756 O O . VAL B 1 88 ? -12.164 7.137 1.521 1 98.38 88 VAL B O 1
ATOM 1759 N N . LYS B 1 89 ? -10.938 7.188 -0.368 1 96.75 89 LYS B N 1
ATOM 1760 C CA . LYS B 1 89 ? -10.258 5.906 -0.2 1 96.75 89 LYS B CA 1
ATOM 1761 C C . LYS B 1 89 ? -8.766 6.102 0.032 1 96.75 89 LYS B C 1
ATOM 1763 O O . LYS B 1 89 ? -8.078 6.703 -0.794 1 96.75 89 LYS B O 1
ATOM 1768 N N . LEU B 1 90 ? -8.32 5.555 1.146 1 97.31 90 LEU B N 1
ATOM 1769 C CA . LEU B 1 90 ? -6.922 5.723 1.527 1 97.31 90 LEU B CA 1
ATOM 1770 C C . LEU B 1 90 ? -6.227 4.371 1.648 1 97.31 90 LEU B C 1
ATOM 1772 O O . LEU B 1 90 ? -6.855 3.375 2.016 1 97.31 90 LEU B O 1
ATOM 1776 N N . ILE B 1 91 ? -4.98 4.398 1.322 1 95.06 91 ILE B N 1
ATOM 1777 C CA . ILE B 1 91 ? -4.047 3.357 1.737 1 95.06 91 ILE B CA 1
ATOM 1778 C C . ILE B 1 91 ? -3.182 3.867 2.889 1 95.06 91 ILE B C 1
ATOM 1780 O O . ILE B 1 91 ? -2.719 5.008 2.865 1 95.06 91 ILE B O 1
ATOM 1784 N N . TYR B 1 92 ? -3.029 2.992 3.846 1 95.44 92 TYR B N 1
ATOM 1785 C CA . TYR B 1 92 ? -2.275 3.551 4.965 1 95.44 92 TYR B CA 1
ATOM 1786 C C . TYR B 1 92 ? -1.288 2.529 5.52 1 95.44 92 TYR B C 1
ATOM 1788 O O . TYR B 1 92 ? -1.472 1.322 5.348 1 95.44 92 TYR B O 1
ATOM 1796 N N . LEU B 1 93 ? -0.173 3.004 6.055 1 93.75 93 LEU B N 1
ATOM 1797 C CA . LEU B 1 93 ? 0.915 2.264 6.688 1 93.75 93 LEU B CA 1
ATOM 1798 C C . LEU B 1 93 ? 1.104 2.707 8.133 1 93.75 93 LEU B C 1
ATOM 1800 O O . LEU B 1 93 ? 1.122 3.906 8.422 1 93.75 93 LEU B O 1
ATOM 1804 N N . ASP B 1 94 ? 1.252 1.689 9 1 94.75 94 ASP B N 1
ATOM 1805 C CA . ASP B 1 94 ? 1.666 2.09 10.344 1 94.75 94 ASP B CA 1
ATOM 1806 C C . ASP B 1 94 ? 3.145 2.475 10.367 1 94.75 94 ASP B C 1
ATOM 1808 O O . ASP B 1 94 ? 3.842 2.35 9.359 1 94.75 94 ASP B O 1
ATOM 1812 N N . ARG B 1 95 ? 3.559 2.979 11.516 1 95 95 ARG B N 1
ATOM 1813 C CA . ARG B 1 95 ? 4.914 3.494 11.672 1 95 95 ARG B CA 1
ATOM 1814 C C . ARG B 1 95 ? 5.949 2.439 11.289 1 95 95 ARG B C 1
ATOM 1816 O O . ARG B 1 95 ? 6.906 2.732 10.57 1 95 95 ARG B O 1
ATOM 1823 N N . HIS B 1 96 ? 5.793 1.254 11.734 1 90.75 96 HIS B N 1
ATOM 1824 C CA . HIS B 1 96 ? 6.746 0.184 11.453 1 90.75 96 HIS B CA 1
ATOM 1825 C C . HIS B 1 96 ? 6.809 -0.124 9.961 1 90.75 96 HIS B C 1
ATOM 1827 O O . HIS B 1 96 ? 7.895 -0.21 9.391 1 90.75 96 HIS B O 1
ATOM 1833 N N . SER B 1 97 ? 5.664 -0.221 9.359 1 89.62 97 SER B N 1
ATOM 1834 C CA . SER B 1 97 ? 5.59 -0.5 7.934 1 89.62 97 SER B CA 1
ATOM 1835 C C . SER B 1 97 ? 6.129 0.668 7.113 1 89.62 97 SER B C 1
ATOM 1837 O O . SER B 1 97 ? 6.773 0.465 6.082 1 89.62 97 SER B O 1
ATOM 1839 N N . PHE B 1 98 ? 5.82 1.826 7.559 1 92.25 98 PHE B N 1
ATOM 1840 C CA . PHE B 1 98 ? 6.344 3.027 6.918 1 92.25 98 PHE B CA 1
ATOM 1841 C C . PHE B 1 98 ? 7.863 2.99 6.855 1 92.25 98 PHE B C 1
ATOM 1843 O O . PHE B 1 98 ? 8.453 3.15 5.781 1 92.25 98 PHE B O 1
ATOM 1850 N N . LYS B 1 99 ? 8.469 2.73 7.914 1 90.81 99 LYS B N 1
ATOM 1851 C CA . LYS B 1 99 ? 9.93 2.695 7.988 1 90.81 99 LYS B CA 1
ATOM 1852 C C . LYS B 1 99 ? 10.492 1.575 7.121 1 90.81 99 LYS B C 1
ATOM 1854 O O . LYS B 1 99 ? 11.508 1.76 6.445 1 90.81 99 LYS B O 1
ATOM 1859 N N . ARG B 1 100 ? 9.852 0.544 7.105 1 85.5 100 ARG B N 1
ATOM 1860 C CA . ARG B 1 100 ? 10.336 -0.626 6.383 1 85.5 100 ARG B CA 1
ATOM 1861 C C . ARG B 1 100 ? 10.141 -0.465 4.879 1 85.5 100 ARG B C 1
ATOM 1863 O O . ARG B 1 100 ? 11.023 -0.807 4.094 1 85.5 100 ARG B O 1
ATOM 1870 N N . MET B 1 101 ? 9.016 0.045 4.473 1 84.81 101 MET B N 1
ATOM 1871 C CA . MET B 1 101 ? 8.641 0.053 3.062 1 84.81 101 MET B CA 1
ATOM 1872 C C . MET B 1 101 ? 9.094 1.347 2.387 1 84.81 101 MET B C 1
ATOM 1874 O O . MET B 1 101 ? 9.469 1.342 1.215 1 84.81 101 MET B O 1
ATOM 1878 N N . LEU B 1 102 ? 9.039 2.406 3.184 1 88.12 102 LEU B N 1
ATOM 1879 C CA . LEU B 1 102 ? 9.32 3.688 2.549 1 88.12 102 LEU B CA 1
ATOM 1880 C C . LEU B 1 102 ? 10.648 4.254 3.029 1 88.12 102 LEU B C 1
ATOM 1882 O O . LEU B 1 102 ? 11.023 5.375 2.674 1 88.12 102 LEU B O 1
ATOM 1886 N N . GLY B 1 103 ? 11.281 3.441 3.752 1 86.19 103 GLY B N 1
ATOM 1887 C CA . GLY B 1 103 ? 12.617 3.83 4.176 1 86.19 103 GLY B CA 1
ATOM 1888 C C . GLY B 1 103 ? 13.484 4.328 3.035 1 86.19 103 GLY B C 1
ATOM 1889 O O . GLY B 1 103 ? 14.094 5.398 3.133 1 86.19 103 GLY B O 1
ATOM 1890 N N . PRO B 1 104 ? 13.531 3.66 1.963 1 83.94 104 PRO B N 1
ATOM 1891 C CA . PRO B 1 104 ? 14.352 4.082 0.821 1 83.94 104 PRO B CA 1
ATOM 1892 C C . PRO B 1 104 ? 13.914 5.43 0.251 1 83.94 104 PRO B C 1
ATOM 1894 O O . PRO B 1 104 ? 14.68 6.082 -0.461 1 83.94 104 PRO B O 1
ATOM 1897 N N . LEU B 1 105 ? 12.734 5.816 0.542 1 84.25 105 LEU B N 1
ATOM 1898 C CA . LEU B 1 105 ? 12.203 7.066 0.005 1 84.25 105 LEU B CA 1
ATOM 1899 C C . LEU B 1 105 ? 12.164 8.148 1.08 1 84.25 105 LEU B C 1
ATOM 1901 O O . LEU B 1 105 ? 11.625 9.234 0.854 1 84.25 105 LEU B O 1
ATOM 1905 N N . GLU B 1 106 ? 12.734 7.883 2.156 1 88.88 106 GLU B N 1
ATOM 1906 C CA . GLU B 1 106 ? 12.633 8.797 3.289 1 88.88 106 GLU B CA 1
ATOM 1907 C C . GLU B 1 106 ? 13.234 10.156 2.957 1 88.88 106 GLU B C 1
ATOM 1909 O O . GLU B 1 106 ? 12.688 11.195 3.338 1 88.88 106 GLU B O 1
ATOM 1914 N N . ASP B 1 107 ? 14.328 10.109 2.26 1 87.06 107 ASP B N 1
ATOM 1915 C CA . ASP B 1 107 ? 15 11.367 1.928 1 87.06 107 ASP B CA 1
ATOM 1916 C C . ASP B 1 107 ? 14.117 12.234 1.031 1 87.06 107 ASP B C 1
ATOM 1918 O O . ASP B 1 107 ? 14.07 13.453 1.2 1 87.06 107 ASP B O 1
ATOM 1922 N N . ILE B 1 108 ? 13.539 11.625 0.121 1 85.38 108 ILE B N 1
ATOM 1923 C CA . ILE B 1 108 ? 12.641 12.344 -0.775 1 85.38 108 ILE B CA 1
ATOM 1924 C C . ILE B 1 108 ? 11.453 12.891 0.014 1 85.38 108 ILE B C 1
ATOM 1926 O O . ILE B 1 108 ? 11.039 14.039 -0.185 1 85.38 108 ILE B O 1
ATOM 1930 N N . LEU B 1 109 ? 10.938 12.156 0.92 1 90.38 109 LEU B N 1
ATOM 1931 C CA . LEU B 1 109 ? 9.805 12.586 1.739 1 90.38 109 LEU B CA 1
ATOM 1932 C C . LEU B 1 109 ? 10.195 13.766 2.623 1 90.38 109 LEU B C 1
ATOM 1934 O O . LEU B 1 109 ? 9.422 14.711 2.773 1 90.38 109 LEU B O 1
ATOM 1938 N N . LYS B 1 110 ? 11.352 13.711 3.137 1 91.81 110 LYS B N 1
ATOM 1939 C CA . LYS B 1 110 ? 11.852 14.805 3.967 1 91.81 110 LYS B CA 1
ATOM 1940 C C . LYS B 1 110 ? 12.008 16.078 3.154 1 91.81 110 LYS B C 1
ATOM 1942 O O . LYS B 1 110 ? 11.617 17.156 3.605 1 91.81 110 LYS B O 1
ATOM 1947 N N . ARG B 1 111 ? 12.492 15.93 2.014 1 88.19 111 ARG B N 1
ATOM 1948 C CA . ARG B 1 111 ? 12.664 17.094 1.144 1 88.19 111 ARG B CA 1
ATOM 1949 C C . ARG B 1 111 ? 11.312 17.688 0.772 1 88.19 111 ARG B C 1
ATOM 1951 O O . ARG B 1 111 ? 11.18 18.906 0.675 1 88.19 111 ARG B O 1
ATOM 1958 N N . ASN B 1 112 ? 10.367 16.859 0.632 1 88.62 112 ASN B N 1
ATOM 1959 C CA . ASN B 1 112 ? 9.055 17.297 0.182 1 88.62 112 ASN B CA 1
ATOM 1960 C C . ASN B 1 112 ? 8.289 18 1.293 1 88.62 112 ASN B C 1
ATOM 1962 O O . ASN B 1 112 ? 7.262 18.641 1.038 1 88.62 112 ASN B O 1
ATOM 1966 N N . THR B 1 113 ? 8.766 17.906 2.488 1 90.75 113 THR B N 1
ATOM 1967 C CA . THR B 1 113 ? 8.055 18.562 3.576 1 90.75 113 THR B CA 1
ATOM 1968 C C . THR B 1 113 ? 8.078 20.078 3.396 1 90.75 113 THR B C 1
ATOM 1970 O O . THR B 1 113 ? 7.258 20.797 3.977 1 90.75 113 THR B O 1
ATOM 1973 N N . GLU B 1 114 ? 8.906 20.531 2.621 1 85.75 114 GLU B N 1
ATOM 1974 C CA . GLU B 1 114 ? 9.031 21.969 2.35 1 85.75 114 GLU B CA 1
ATOM 1975 C C . GLU B 1 114 ? 7.773 22.516 1.69 1 85.75 114 GLU B C 1
ATOM 1977 O O . GLU B 1 114 ? 7.488 23.703 1.781 1 85.75 114 GLU B O 1
ATOM 1982 N N . LYS B 1 115 ? 7.117 21.672 1.06 1 84 115 LYS B N 1
ATOM 1983 C CA . LYS B 1 115 ? 5.891 22.094 0.392 1 84 115 LYS B CA 1
ATOM 1984 C C . LYS B 1 115 ? 4.902 22.688 1.388 1 84 115 LYS B C 1
ATOM 1986 O O . LYS B 1 115 ? 4.117 23.578 1.036 1 84 115 LYS B O 1
ATOM 1991 N N . TYR B 1 116 ? 4.93 22.281 2.572 1 87.88 116 TYR B N 1
ATOM 1992 C CA . TYR B 1 116 ? 3.975 22.75 3.57 1 87.88 116 TYR B CA 1
ATOM 1993 C C . TYR B 1 116 ? 4.281 24.188 3.984 1 87.88 116 TYR B C 1
ATOM 1995 O O . TYR B 1 116 ? 3.369 24.984 4.227 1 87.88 116 TYR B O 1
ATOM 2003 N N . GLU B 1 117 ? 5.473 24.453 4.023 1 80.88 117 GLU B N 1
ATOM 2004 C CA . GLU B 1 117 ? 5.836 25.844 4.301 1 80.88 117 GLU B CA 1
ATOM 2005 C C . GLU B 1 117 ? 5.445 26.75 3.143 1 80.88 117 GLU B C 1
ATOM 2007 O O . GLU B 1 117 ? 4.934 27.844 3.359 1 80.88 117 GLU B O 1
ATOM 2012 N N . LYS B 1 118 ? 5.668 26.25 2.035 1 80.69 118 LYS B N 1
ATOM 2013 C CA . LYS B 1 118 ? 5.414 27.047 0.839 1 80.69 118 LYS B CA 1
ATOM 2014 C C . LYS B 1 118 ? 3.914 27.219 0.595 1 80.69 118 LYS B C 1
ATOM 2016 O O . LYS B 1 118 ? 3.439 28.312 0.328 1 80.69 118 LYS B O 1
ATOM 2021 N N . TYR B 1 119 ? 3.152 26.219 0.743 1 80.88 119 TYR B N 1
ATOM 2022 C CA . TYR B 1 119 ? 1.751 26.25 0.339 1 80.88 119 TYR B CA 1
ATOM 2023 C C . TYR B 1 119 ? 0.88 26.859 1.434 1 80.88 119 TYR B C 1
ATOM 2025 O O . TYR B 1 119 ? -0.187 27.406 1.152 1 80.88 119 TYR B O 1
ATOM 2033 N N . GLU B 1 120 ? 1.357 26.688 2.561 1 83.81 120 GLU B N 1
ATOM 2034 C CA . GLU B 1 120 ? 0.598 27.297 3.652 1 83.81 120 GLU B CA 1
ATOM 2035 C C . GLU B 1 120 ? 0.36 28.781 3.41 1 83.81 120 GLU B C 1
ATOM 2037 O O . GLU B 1 120 ? -0.762 29.266 3.562 1 83.81 120 GLU B O 1
ATOM 2042 N N . GLN B 1 121 ? 1.344 29.453 3.021 1 82.19 121 GLN B N 1
ATOM 2043 C CA . GLN B 1 121 ? 1.225 30.891 2.766 1 82.19 121 GLN B CA 1
ATOM 2044 C C . GLN B 1 121 ? 0.272 31.156 1.605 1 82.19 121 GLN B C 1
ATOM 2046 O O . GLN B 1 121 ? -0.504 32.125 1.645 1 82.19 121 GLN B O 1
ATOM 2051 N N . TYR B 1 122 ? 0.419 30.391 0.637 1 82.69 122 TYR B N 1
ATOM 2052 C CA . TYR B 1 122 ? -0.451 30.516 -0.525 1 82.69 122 TYR B CA 1
ATOM 2053 C C . TYR B 1 122 ? -1.917 30.406 -0.126 1 82.69 122 TYR B C 1
ATOM 2055 O O . TYR B 1 122 ? -2.732 31.266 -0.475 1 82.69 122 TYR B O 1
ATOM 2063 N N . TRP B 1 123 ? -2.285 29.516 0.647 1 81 123 TRP B N 1
ATOM 2064 C CA . TRP B 1 123 ? -3.672 29.219 0.999 1 81 123 TRP B CA 1
ATOM 2065 C C . TRP B 1 123 ? -4.195 30.234 2.021 1 81 123 TRP B C 1
ATOM 2067 O O . TRP B 1 123 ? -5.367 30.609 1.989 1 81 123 TRP B O 1
ATOM 2077 N N . ILE B 1 124 ? -3.355 30.625 2.816 1 81.44 124 ILE B N 1
ATOM 2078 C CA . ILE B 1 124 ? -3.732 31.656 3.785 1 81.44 124 ILE B CA 1
ATOM 2079 C C . ILE B 1 124 ? -4.082 32.938 3.057 1 81.44 124 ILE B C 1
ATOM 2081 O O . ILE B 1 124 ? -5.07 33.594 3.387 1 81.44 124 ILE B O 1
ATOM 2085 N N . ASN B 1 125 ? -3.365 33.188 2.027 1 83.88 125 ASN B N 1
ATOM 2086 C CA . ASN B 1 125 ? -3.58 34.406 1.269 1 83.88 125 ASN B CA 1
ATOM 2087 C C . ASN B 1 125 ? -4.84 34.312 0.413 1 83.88 125 ASN B C 1
ATOM 2089 O O . ASN B 1 125 ? -5.445 35.344 0.092 1 83.88 125 ASN B O 1
ATOM 2093 N N . GLN B 1 126 ? -5.105 33.125 -0.05 1 77.38 126 GLN B N 1
ATOM 2094 C CA . GLN B 1 126 ? -6.312 32.938 -0.856 1 77.38 126 GLN B CA 1
ATOM 2095 C C . GLN B 1 126 ? -7.566 33.062 -0 1 77.38 126 GLN B C 1
ATOM 2097 O O . GLN B 1 126 ? -8.625 33.469 -0.493 1 77.38 126 GLN B O 1
ATOM 2102 N N . GLY B 1 127 ? -7.551 32.469 1.142 1 63.22 127 GLY B N 1
ATOM 2103 C CA . GLY B 1 127 ? -8.711 32.531 2.014 1 63.22 127 GLY B CA 1
ATOM 2104 C C . GLY B 1 127 ? -8.914 33.906 2.615 1 63.22 127 GLY B C 1
ATOM 2105 O O . GLY B 1 127 ? -9.891 34.156 3.334 1 63.22 127 GLY B O 1
ATOM 2106 N N . LYS B 1 128 ? -7.824 34.812 2.383 1 56 128 LYS B N 1
ATOM 2107 C CA . LYS B 1 128 ? -8.008 36.219 2.727 1 56 128 LYS B CA 1
ATOM 2108 C C . LYS B 1 128 ? -8.656 37 1.58 1 56 128 LYS B C 1
ATOM 2110 O O . LYS B 1 128 ? -8.438 36.688 0.409 1 56 128 LYS B O 1
#